Protein AF-A0A1M5SQT3-F1 (afdb_monomer)

Secondary structure (DSSP, 8-state):
-HHHHHHHHHHHTTS---HHHHHHHHHHHHHHHHHHHHHHHTT--HHHHHHHHHHHS--HHHHHHHTT-------------HHHHHHHHHHHHHHHHHHHTS-HHHHHHHHHHHHHHHHHHHHHHHHHHHHHHHHHHHHHHHHTT--HHHHHHHHHHHHHHHHHHHHHHHHHHHHHHHHHHHHHHHTTSS--SSTHHHHHHHHT--HHHHHHHHHHHHHHHHHHHHHHHHHHHHHHHHHHHHHHHHTT--HHHHHHHHHHHHHHHHHHHHHHHHHHHHHHHHHHHHHHHHT-HHHHS-STTTS----THHHHHHHHHHHHHHHHHHHH--GGGHHHHHHHHHHHHHHHHHHHHHHT-

InterPro domains:
  IPR047928 Permease prefix domain 1 [NF038403] (13-67)

Foldseek 3Di:
DVLLLVVLVVLCVQPDPDPVSVVVSVVSSVVLVVQLVVVVVVPDDNVVSVVVSVVVPDHSVVVCVVVVNDDDDDDDDDDDDPVVVVVVVVLVVVLVVLVVVADPVLVVLVVVLVVLVVVLVVLLVQLVVLQVQLQVQLVVCVVVVHANLVSLCSNLVSNLVSVLSCLLSVLVNVVSVLVSVLSCLLSVSDVHPLPPVLVVLVVVADPQLVVLVVVLVVLSNVLSNLLSQLVSLQSQLVSQLSVCVVVCVDPVSSCCSRVVSNVVSVVSNVVSVVVSVVSLVSSLVSCVVSSNVSSPDPDCVPPLVQPPCLVVLVVVLVVVLVVCCVPVVCNVCSVVSVVVSVVVSVVVSVVVVVVVD

pLDDT: mean 82.23, std 15.37, range [29.97, 97.62]

Solvent-accessible surface area (backbone atoms only — not comparable to full-atom values): 18996 Å² total; per-residue (Å²): 113,68,70,58,53,53,50,53,51,60,63,50,67,83,48,75,94,43,76,68,49,54,54,50,50,53,54,49,51,51,58,51,50,53,54,37,54,50,35,43,74,73,70,42,53,75,66,59,30,47,54,52,53,60,69,71,68,65,59,72,65,58,59,28,59,77,70,71,55,78,88,82,83,84,76,95,72,81,91,74,59,83,68,51,60,57,49,52,49,50,53,53,50,52,39,52,53,28,56,70,71,37,56,72,67,53,54,52,49,46,50,52,46,66,62,39,53,64,50,46,56,51,46,47,52,51,19,53,50,28,39,53,49,6,54,52,43,19,53,54,38,51,76,67,72,51,61,68,46,57,22,49,43,41,27,48,53,36,31,40,54,15,50,31,44,44,41,36,50,51,48,49,49,51,55,48,52,54,49,42,50,40,45,30,23,41,50,58,54,38,94,44,91,50,50,81,57,17,37,57,30,58,74,68,47,52,72,67,47,57,50,40,46,51,53,39,63,64,39,55,61,50,46,24,51,45,48,28,49,19,51,40,33,35,54,48,8,57,42,40,20,46,46,35,57,78,65,67,70,48,72,69,52,25,49,49,35,31,50,52,35,33,52,53,16,51,50,42,46,52,56,45,51,52,52,50,51,52,37,52,52,51,36,22,55,44,20,49,77,56,54,22,45,70,48,36,62,69,61,72,82,72,52,71,71,69,52,85,55,48,64,53,44,55,52,50,37,49,52,50,46,51,48,42,26,73,78,64,69,47,62,84,49,49,66,61,47,53,52,51,37,49,53,50,44,54,53,50,50,54,53,58,57,62,75,75,109

Radius of gyration: 30.67 Å; Cα contacts (8 Å, |Δi|>4): 285; chains: 1; bounding box: 88×43×68 Å

Nearest PDB structures (foldseek):
  3hai-assembly1_B  TM=2.870E-01  e=7.533E-01  Homo sapiens
  4bne-assembly1_B  TM=2.792E-01  e=7.208E-01  Gallus gallus
  3q0k-assembly2_D  TM=2.742E-01  e=7.533E-01  Homo sapiens

Structure (mmCIF, N/CA/C/O backbone):
data_AF-A0A1M5SQT3-F1
#
_entry.id   AF-A0A1M5SQT3-F1
#
loop_
_atom_site.group_PDB
_atom_site.id
_atom_site.type_symbol
_atom_site.label_atom_id
_atom_site.label_alt_id
_atom_site.label_comp_id
_atom_site.label_asym_id
_atom_site.label_entity_id
_atom_site.label_seq_id
_atom_site.pdbx_PDB_ins_code
_atom_site.Cartn_x
_atom_site.Cartn_y
_atom_site.Cartn_z
_atom_site.occupancy
_atom_site.B_iso_or_equiv
_atom_site.auth_seq_id
_atom_site.auth_comp_id
_atom_site.auth_asym_id
_atom_site.auth_atom_id
_atom_site.pdbx_PDB_model_num
ATOM 1 N N . MET A 1 1 ? -47.175 -14.463 -22.946 1.00 56.41 1 MET A N 1
ATOM 2 C CA . MET A 1 1 ? -47.918 -14.385 -21.665 1.00 56.41 1 MET A CA 1
ATOM 3 C C . MET A 1 1 ? -46.999 -14.106 -20.481 1.00 56.41 1 MET A C 1
ATOM 5 O O . MET A 1 1 ? -47.176 -13.073 -19.848 1.00 56.41 1 MET A O 1
ATOM 9 N N . ASP A 1 2 ? -45.977 -14.931 -20.228 1.00 69.25 2 ASP A N 1
ATOM 10 C CA . ASP A 1 2 ? -45.117 -14.797 -19.032 1.00 69.25 2 ASP A CA 1
ATOM 11 C C . ASP A 1 2 ? -44.454 -13.420 -18.861 1.00 69.25 2 ASP A C 1
ATOM 13 O O . ASP A 1 2 ? -44.339 -12.924 -17.744 1.00 69.25 2 ASP A O 1
ATOM 17 N N . LYS A 1 3 ? -44.086 -12.745 -19.960 1.00 77.06 3 LYS A N 1
ATOM 18 C CA . LYS A 1 3 ? -43.439 -11.421 -19.919 1.00 77.06 3 LYS A CA 1
ATOM 19 C C . LYS A 1 3 ? -44.296 -10.341 -19.230 1.00 77.06 3 LYS A C 1
ATOM 21 O O . LYS A 1 3 ? -43.748 -9.515 -18.507 1.00 77.06 3 LYS A O 1
ATOM 26 N N . ILE A 1 4 ? -45.621 -10.351 -19.415 1.00 78.81 4 ILE A N 1
ATOM 27 C CA . ILE A 1 4 ? -46.529 -9.346 -18.822 1.00 78.81 4 ILE A CA 1
ATOM 28 C C . ILE A 1 4 ? -46.745 -9.616 -17.342 1.00 78.81 4 ILE A C 1
ATOM 30 O O . ILE A 1 4 ? -46.691 -8.690 -16.536 1.00 78.81 4 ILE A O 1
ATOM 34 N N . ILE A 1 5 ? -46.934 -10.884 -16.981 1.00 78.25 5 ILE A N 1
ATOM 35 C CA . ILE A 1 5 ? -47.100 -11.295 -15.587 1.00 78.25 5 ILE A CA 1
ATOM 36 C C . ILE A 1 5 ? -45.847 -10.919 -14.796 1.00 78.25 5 ILE A C 1
ATOM 38 O O . ILE A 1 5 ? -45.957 -10.244 -13.781 1.00 78.25 5 ILE A O 1
ATOM 42 N N . VAL A 1 6 ? -44.655 -11.236 -15.314 1.00 79.75 6 VAL A N 1
ATOM 43 C CA . VAL A 1 6 ? -43.378 -10.870 -14.680 1.00 79.75 6 VAL A CA 1
ATOM 44 C C . VAL A 1 6 ? -43.209 -9.350 -14.573 1.00 79.75 6 VAL A C 1
ATOM 46 O O . VAL A 1 6 ? -42.759 -8.856 -13.541 1.00 79.75 6 VAL A O 1
ATOM 49 N N . PHE A 1 7 ? -43.587 -8.587 -15.602 1.00 79.81 7 PHE A N 1
ATOM 50 C CA . PHE A 1 7 ? -43.516 -7.124 -15.563 1.00 79.81 7 PHE A CA 1
ATOM 51 C C . PHE A 1 7 ? -44.420 -6.528 -14.474 1.00 79.81 7 PHE A C 1
ATOM 53 O O . PHE A 1 7 ? -43.957 -5.738 -13.650 1.00 79.81 7 PHE A O 1
ATOM 60 N N . ILE A 1 8 ? -45.686 -6.944 -14.420 1.00 79.56 8 ILE A N 1
ATOM 61 C CA . ILE A 1 8 ? -46.639 -6.460 -13.415 1.00 79.56 8 ILE A CA 1
ATOM 62 C C . ILE A 1 8 ? -46.261 -6.945 -12.017 1.00 79.56 8 ILE A C 1
ATOM 64 O O . ILE A 1 8 ? -46.348 -6.180 -11.056 1.00 79.56 8 ILE A O 1
ATOM 68 N N . ASP A 1 9 ? -45.780 -8.179 -11.892 1.00 80.06 9 ASP A N 1
ATOM 69 C CA . ASP A 1 9 ? -45.251 -8.709 -10.641 1.00 80.06 9 ASP A CA 1
ATOM 70 C C . ASP A 1 9 ? -44.127 -7.828 -10.106 1.00 80.06 9 ASP A C 1
ATOM 72 O O . ASP A 1 9 ? -44.196 -7.429 -8.943 1.00 80.06 9 ASP A O 1
ATOM 76 N N . ASN A 1 10 ? -43.163 -7.467 -10.960 1.00 77.56 10 ASN A N 1
ATOM 77 C CA . ASN A 1 10 ? -42.032 -6.613 -10.607 1.00 77.56 10 ASN A CA 1
ATOM 78 C C . ASN A 1 10 ? -42.462 -5.204 -10.183 1.00 77.56 10 ASN A C 1
ATOM 80 O O . ASN A 1 10 ? -41.939 -4.680 -9.203 1.00 77.56 10 ASN A O 1
ATOM 84 N N . MET A 1 11 ? -43.445 -4.603 -10.858 1.00 74.31 11 MET A N 1
ATOM 85 C CA . MET A 1 11 ? -43.963 -3.277 -10.490 1.00 74.31 11 MET A CA 1
ATOM 86 C C . MET A 1 11 ? -44.658 -3.298 -9.119 1.00 74.31 11 MET A C 1
ATOM 88 O O . MET A 1 11 ? -44.439 -2.422 -8.277 1.00 74.31 11 MET A O 1
ATOM 92 N N . PHE A 1 12 ? -45.442 -4.346 -8.853 1.00 78.12 12 PHE A N 1
ATOM 93 C CA . PHE A 1 12 ? -46.150 -4.533 -7.585 1.00 78.12 12 PHE A CA 1
ATOM 94 C C . PHE A 1 12 ? -45.246 -5.008 -6.434 1.00 78.12 12 PHE A C 1
ATOM 96 O O . PHE A 1 12 ? -45.713 -5.045 -5.296 1.00 78.12 12 PHE A O 1
ATOM 103 N N . LEU A 1 13 ? -43.963 -5.327 -6.673 1.00 74.12 13 LEU A N 1
ATOM 104 C CA . LEU A 1 13 ? -43.008 -5.645 -5.596 1.00 74.12 13 LEU A CA 1
ATOM 105 C C . LEU A 1 13 ? -42.843 -4.485 -4.610 1.00 74.12 13 LEU A C 1
ATOM 107 O O . LEU A 1 13 ? -42.623 -4.721 -3.424 1.00 74.12 13 LEU A O 1
ATOM 111 N N . SER A 1 14 ? -42.960 -3.251 -5.106 1.00 65.69 14 SER A N 1
ATOM 112 C CA . SER 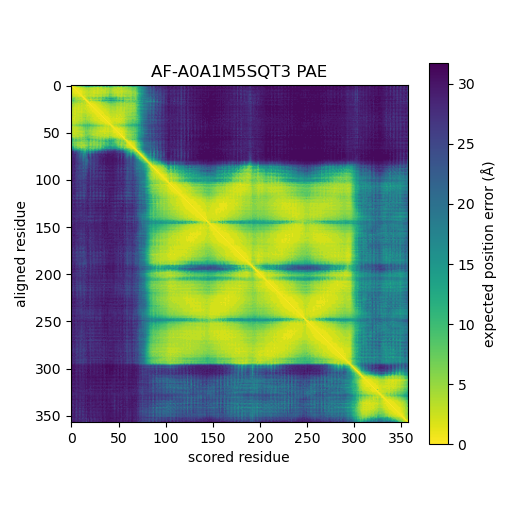A 1 14 ? -42.804 -2.025 -4.318 1.00 65.69 14 SER A CA 1
ATOM 113 C C . SER A 1 14 ? -44.086 -1.574 -3.603 1.00 65.69 14 SER A C 1
ATOM 115 O O . SER A 1 14 ? -44.056 -0.602 -2.849 1.00 65.69 14 SER A O 1
ATOM 117 N N . LEU A 1 15 ? -45.213 -2.265 -3.825 1.00 68.69 15 LEU A N 1
ATOM 118 C CA . LEU A 1 15 ? -46.520 -1.910 -3.273 1.00 68.69 15 LEU A CA 1
ATOM 119 C C . LEU A 1 15 ? -46.884 -2.775 -2.050 1.00 68.69 15 LEU A C 1
ATOM 121 O O . LEU A 1 15 ? -46.506 -3.949 -1.973 1.00 68.69 15 LEU A O 1
ATOM 125 N N . PRO A 1 16 ? -47.644 -2.230 -1.080 1.00 67.12 16 PRO A N 1
ATOM 126 C CA . PRO A 1 16 ? -48.077 -2.979 0.092 1.00 67.12 16 PRO A CA 1
ATOM 127 C C . PRO A 1 16 ? -48.978 -4.153 -0.313 1.00 67.12 16 PRO A C 1
ATOM 129 O O . PRO A 1 16 ? -49.904 -4.013 -1.112 1.00 67.12 16 PRO A O 1
ATOM 132 N N . LYS A 1 17 ? -48.730 -5.329 0.269 1.00 68.94 17 LYS A N 1
ATOM 133 C CA . LYS A 1 17 ? -49.463 -6.569 -0.033 1.00 68.94 17 LYS A CA 1
ATOM 134 C C . LYS A 1 17 ? -50.790 -6.628 0.725 1.00 68.94 17 LYS A C 1
ATOM 136 O O . LYS A 1 17 ? -50.953 -7.419 1.649 1.00 68.94 17 LYS A O 1
ATOM 141 N N . THR A 1 18 ? -51.728 -5.765 0.347 1.00 74.94 18 THR A N 1
ATOM 142 C CA . THR A 1 18 ? -53.107 -5.782 0.853 1.00 74.94 18 THR A CA 1
ATOM 143 C C . THR A 1 18 ? -54.019 -6.590 -0.072 1.00 74.94 18 THR A C 1
ATOM 145 O O . THR A 1 18 ? -53.716 -6.802 -1.249 1.00 74.94 18 THR A O 1
ATOM 148 N N . GLU A 1 19 ? -55.168 -7.035 0.443 1.00 68.44 19 GLU A N 1
ATOM 149 C CA . GLU A 1 19 ? -56.174 -7.750 -0.356 1.00 68.44 19 GLU A CA 1
ATOM 150 C C . GLU A 1 19 ? -56.689 -6.894 -1.532 1.00 68.44 19 GLU A C 1
ATOM 152 O O . GLU A 1 19 ? -56.971 -7.408 -2.615 1.00 68.44 19 GLU A O 1
ATOM 157 N N . GLU A 1 20 ? -56.751 -5.573 -1.353 1.00 68.00 20 GLU A N 1
ATOM 158 C CA . GLU A 1 20 ? -57.128 -4.625 -2.404 1.00 68.00 20 GLU A CA 1
ATOM 159 C C . GLU A 1 20 ? -56.073 -4.537 -3.515 1.00 68.00 20 GLU A C 1
ATOM 161 O O . GLU A 1 20 ? -56.427 -4.581 -4.695 1.00 68.00 20 GLU A O 1
ATOM 166 N N . MET A 1 21 ? -54.781 -4.512 -3.165 1.00 74.81 21 MET A N 1
ATOM 167 C CA . MET A 1 21 ? -53.684 -4.485 -4.142 1.00 74.81 21 MET A CA 1
ATOM 168 C C . MET A 1 21 ? -53.569 -5.796 -4.919 1.00 74.81 21 MET A C 1
ATOM 170 O O . MET A 1 21 ? -53.288 -5.781 -6.116 1.00 74.81 21 MET A O 1
ATOM 174 N N . ALA A 1 22 ? -53.860 -6.932 -4.280 1.00 75.38 22 ALA A N 1
ATOM 175 C CA . ALA A 1 22 ? -53.931 -8.221 -4.963 1.00 75.38 22 ALA A CA 1
ATOM 176 C C . ALA A 1 22 ? -55.078 -8.265 -5.991 1.00 75.38 22 ALA A C 1
ATOM 178 O O . ALA A 1 22 ? -54.888 -8.736 -7.115 1.00 75.38 22 ALA A O 1
ATOM 179 N N . LYS A 1 23 ? -56.253 -7.721 -5.640 1.00 77.56 23 LYS A N 1
ATOM 180 C CA . LYS A 1 23 ? -57.396 -7.604 -6.564 1.00 77.56 23 LYS A CA 1
ATOM 181 C C . LYS A 1 23 ? -57.092 -6.659 -7.728 1.00 77.56 23 LYS A C 1
ATOM 183 O O . LYS A 1 23 ? -57.428 -6.982 -8.866 1.00 77.56 23 LYS A O 1
ATOM 188 N N . LEU A 1 24 ? -56.436 -5.527 -7.466 1.00 79.44 24 LEU A N 1
ATOM 189 C CA . LEU A 1 24 ? -56.009 -4.583 -8.502 1.00 79.44 24 LEU A CA 1
ATOM 190 C C . LEU A 1 24 ? -55.001 -5.225 -9.463 1.00 79.44 24 LEU A C 1
ATOM 192 O O . LEU A 1 24 ? -55.187 -5.176 -10.677 1.00 79.44 24 LEU A O 1
ATOM 196 N N . LYS A 1 25 ? -53.985 -5.900 -8.918 1.00 82.25 25 LYS A N 1
ATOM 197 C CA . LYS A 1 25 ? -52.969 -6.624 -9.687 1.00 82.25 25 LYS A CA 1
ATOM 198 C C . LYS A 1 25 ? -53.588 -7.661 -10.623 1.00 82.25 25 LYS A C 1
ATOM 200 O O . LYS A 1 25 ? -53.256 -7.688 -11.803 1.00 82.25 25 LYS A O 1
ATOM 205 N N . SER A 1 26 ? -54.520 -8.473 -10.120 1.00 80.38 26 SER A N 1
ATOM 206 C CA . SER A 1 26 ? -55.200 -9.493 -10.928 1.00 80.38 26 SER A CA 1
ATOM 207 C C . SER A 1 26 ? -55.968 -8.878 -12.101 1.00 80.38 26 SER A C 1
ATOM 209 O O . SER A 1 26 ? -55.865 -9.374 -13.218 1.00 80.38 26 SER A O 1
ATOM 211 N N . ARG A 1 27 ? -56.687 -7.771 -11.868 1.00 79.56 27 ARG A N 1
ATOM 212 C CA . ARG A 1 27 ? -57.422 -7.059 -12.927 1.00 79.56 27 ARG A CA 1
ATOM 213 C C . ARG A 1 27 ? -56.493 -6.444 -13.971 1.00 79.56 27 ARG A C 1
ATOM 215 O O . ARG A 1 27 ? -56.848 -6.387 -15.143 1.00 79.56 27 ARG A O 1
ATOM 222 N N . LEU A 1 28 ? -55.326 -5.949 -13.562 1.00 80.81 28 LEU A N 1
ATOM 223 C CA . LEU A 1 28 ? -54.354 -5.371 -14.492 1.00 80.81 28 LEU A CA 1
ATOM 224 C C . LEU A 1 28 ? -53.700 -6.443 -15.361 1.00 80.81 28 LEU A C 1
ATOM 226 O O . LEU A 1 28 ? -53.561 -6.237 -16.561 1.00 80.81 28 LEU A O 1
ATOM 230 N N . ILE A 1 29 ? -53.353 -7.593 -14.780 1.00 82.69 29 ILE A N 1
ATOM 231 C CA . ILE A 1 29 ? -52.802 -8.721 -15.538 1.00 82.69 29 ILE A CA 1
ATOM 232 C C . ILE A 1 29 ? -53.796 -9.182 -16.605 1.00 82.69 29 ILE A C 1
ATOM 234 O O . ILE A 1 29 ? -53.396 -9.349 -17.753 1.00 82.69 29 ILE A O 1
ATOM 238 N N . GLU A 1 30 ? -55.073 -9.335 -16.251 1.00 83.56 30 GLU A N 1
ATOM 239 C CA . GLU A 1 30 ? -56.130 -9.742 -17.185 1.00 83.56 30 GLU A CA 1
ATOM 240 C C . GLU A 1 30 ? -56.255 -8.745 -18.351 1.00 83.56 30 GLU A C 1
ATOM 242 O O . GLU A 1 30 ? -56.008 -9.100 -19.501 1.00 83.56 30 GLU A O 1
ATOM 247 N N . ASN A 1 31 ? -56.468 -7.458 -18.053 1.00 79.94 31 ASN A N 1
ATOM 248 C CA . ASN A 1 31 ? -56.642 -6.426 -19.084 1.00 79.94 31 ASN A CA 1
ATOM 249 C C . ASN A 1 31 ? -55.428 -6.261 -20.017 1.00 79.94 31 ASN A C 1
ATOM 251 O O . ASN A 1 31 ? -55.586 -5.997 -21.210 1.00 79.94 31 ASN A O 1
ATOM 255 N N . LEU A 1 32 ? -54.206 -6.349 -19.484 1.00 81.75 32 LEU A N 1
ATOM 256 C CA . LEU A 1 32 ? -52.991 -6.171 -20.285 1.00 81.75 32 LEU A CA 1
ATOM 257 C C . LEU A 1 32 ? -52.647 -7.421 -21.091 1.00 81.75 32 LEU A C 1
ATOM 259 O O . LEU A 1 32 ? -52.095 -7.294 -22.183 1.00 81.75 32 LEU A O 1
ATOM 263 N N . THR A 1 33 ? -52.990 -8.607 -20.583 1.00 81.88 33 THR A N 1
ATOM 264 C CA . THR A 1 33 ? -52.829 -9.861 -21.327 1.00 81.88 33 THR A CA 1
ATOM 265 C C . THR A 1 33 ? -53.783 -9.898 -22.514 1.00 81.88 33 THR A C 1
ATOM 267 O O . THR A 1 33 ? -53.334 -10.175 -23.623 1.00 81.88 33 THR A O 1
ATOM 270 N N . ASP A 1 34 ? -55.042 -9.498 -22.323 1.00 83.12 34 ASP A N 1
ATOM 271 C CA . ASP A 1 34 ? -56.031 -9.432 -23.405 1.00 83.12 34 ASP A CA 1
ATOM 272 C C . ASP A 1 34 ? -55.593 -8.461 -24.513 1.00 83.12 34 ASP A C 1
ATOM 274 O O . ASP A 1 34 ? -55.528 -8.823 -25.689 1.00 83.12 34 ASP A O 1
ATOM 278 N N . LYS A 1 35 ? -55.174 -7.241 -24.141 1.00 81.38 35 LYS A N 1
ATOM 279 C CA . LYS A 1 35 ? -54.643 -6.260 -25.105 1.00 81.38 35 LYS A CA 1
ATOM 280 C C . LYS A 1 35 ? -53.394 -6.755 -25.830 1.00 81.38 35 LYS A C 1
ATOM 282 O O . LYS A 1 35 ? -53.208 -6.468 -27.011 1.00 81.38 35 LYS A O 1
ATOM 287 N N . TYR A 1 36 ? -52.512 -7.454 -25.125 1.00 83.81 36 TYR A N 1
ATOM 288 C CA . TYR A 1 36 ? -51.313 -8.017 -25.726 1.00 83.81 36 TYR A CA 1
ATOM 289 C C . TYR A 1 36 ? -51.660 -9.074 -26.766 1.00 83.81 36 TYR A C 1
ATOM 291 O O . TYR A 1 36 ? -51.145 -9.011 -27.878 1.00 83.81 36 TYR A O 1
ATOM 299 N N . GLU A 1 37 ? -52.568 -9.997 -26.451 1.00 84.44 37 GLU A N 1
ATOM 300 C CA . GLU A 1 37 ? -53.022 -11.001 -27.412 1.00 84.44 37 GLU A CA 1
ATOM 301 C C . GLU A 1 37 ? -53.659 -10.373 -28.654 1.00 84.44 37 GLU A C 1
ATOM 303 O O . GLU A 1 37 ? -53.421 -10.844 -29.768 1.00 84.44 37 GLU A O 1
ATOM 308 N N . ASP A 1 38 ? -54.412 -9.288 -28.489 1.00 85.44 38 ASP A N 1
ATOM 309 C CA . ASP A 1 38 ? -54.992 -8.547 -29.608 1.00 85.44 38 ASP A CA 1
ATOM 310 C C . ASP A 1 38 ? -53.920 -7.882 -30.486 1.00 85.44 38 ASP A C 1
ATOM 312 O O . ASP A 1 38 ? -54.013 -7.921 -31.717 1.00 85.44 38 ASP A O 1
ATOM 316 N N . LEU A 1 39 ? -52.851 -7.347 -29.885 1.00 83.75 39 LEU A N 1
ATOM 317 C CA . LEU A 1 39 ? -51.711 -6.796 -30.625 1.00 83.75 39 LEU A CA 1
ATOM 318 C C . LEU A 1 39 ? -50.954 -7.880 -31.406 1.00 83.75 39 LEU A C 1
ATOM 320 O O . LEU A 1 39 ? -50.612 -7.656 -32.570 1.00 83.75 39 LEU A O 1
ATOM 324 N N . ILE A 1 40 ? -50.768 -9.071 -30.830 1.00 84.75 40 ILE A N 1
ATOM 325 C CA . ILE A 1 40 ? -50.176 -10.215 -31.543 1.00 84.75 40 ILE A CA 1
ATOM 326 C C . ILE A 1 40 ? -51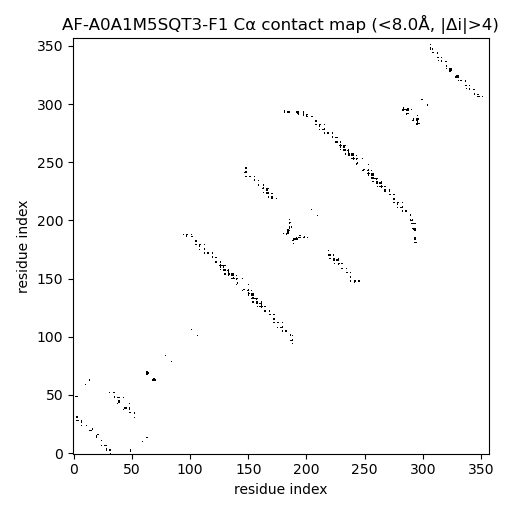.067 -10.649 -32.710 1.00 84.75 40 ILE A C 1
ATOM 328 O O . ILE A 1 40 ? -50.582 -10.847 -33.824 1.00 84.75 40 ILE A O 1
ATOM 332 N N . LYS A 1 41 ? -52.387 -10.737 -32.496 1.00 86.38 41 LYS A N 1
ATOM 333 C CA . LYS A 1 41 ? -53.358 -11.074 -33.555 1.00 86.38 41 LYS A CA 1
ATOM 334 C C . LYS A 1 41 ? -53.373 -10.040 -34.682 1.00 86.38 41 LYS A C 1
ATOM 336 O O . LYS A 1 41 ? -53.617 -10.402 -35.830 1.00 86.38 41 LYS A O 1
ATOM 341 N N . SER A 1 42 ? -53.085 -8.776 -34.375 1.00 80.12 42 SER A N 1
ATOM 342 C CA . SER A 1 42 ? -52.951 -7.705 -35.371 1.00 80.12 42 SER A CA 1
ATOM 343 C C . SER A 1 42 ? -51.640 -7.741 -36.176 1.00 80.12 42 SER A C 1
ATOM 345 O O . SER A 1 42 ? -51.461 -6.928 -37.082 1.00 80.12 42 SER A O 1
ATOM 347 N N . GLY A 1 43 ? -50.754 -8.707 -35.901 1.00 80.94 43 GLY A N 1
ATOM 348 C CA . GLY A 1 43 ? -49.537 -8.970 -36.671 1.00 80.94 43 GLY A CA 1
ATOM 349 C C . GLY A 1 43 ? -48.259 -8.346 -36.107 1.00 80.94 43 GLY A C 1
ATOM 350 O O . GLY A 1 43 ? -47.241 -8.367 -36.797 1.00 80.94 43 GLY A O 1
ATOM 351 N N . LEU A 1 44 ? -48.285 -7.793 -34.887 1.00 81.31 44 LEU A N 1
ATOM 352 C CA . LEU A 1 44 ? -47.077 -7.287 -34.228 1.00 81.31 44 LEU A CA 1
ATOM 353 C C . LEU A 1 44 ? -46.249 -8.437 -33.650 1.00 81.31 44 LEU A C 1
ATOM 355 O O . LEU A 1 44 ? -46.785 -9.452 -33.200 1.00 81.31 44 LEU A O 1
ATOM 359 N N . SER A 1 45 ? -44.929 -8.248 -33.624 1.00 85.00 45 SER A N 1
ATOM 360 C CA . SER A 1 45 ? -44.035 -9.183 -32.945 1.00 85.00 45 SER A CA 1
ATOM 361 C C . SER A 1 45 ? -44.237 -9.148 -31.426 1.00 85.00 45 SER A C 1
ATOM 363 O O . SER A 1 45 ? -44.672 -8.143 -30.858 1.00 85.00 45 SER A O 1
ATOM 365 N N . GLU A 1 46 ? -43.888 -10.246 -30.750 1.00 79.62 46 GLU A N 1
ATOM 366 C CA . GLU A 1 46 ? -44.033 -10.366 -29.294 1.00 79.62 46 GLU A CA 1
ATOM 367 C C . GLU A 1 46 ? -43.338 -9.251 -28.510 1.00 79.62 46 GLU A C 1
ATOM 369 O O . GLU A 1 46 ? -43.857 -8.820 -27.477 1.00 79.62 46 GLU A O 1
ATOM 374 N N . ASP A 1 47 ? -42.189 -8.784 -28.996 1.00 82.31 47 ASP A N 1
ATOM 375 C CA . ASP A 1 47 ? -41.389 -7.757 -28.334 1.00 82.31 47 ASP A CA 1
ATOM 376 C C . ASP A 1 47 ? -41.907 -6.340 -28.629 1.00 82.31 47 ASP A C 1
ATOM 378 O O . ASP A 1 47 ? -41.894 -5.488 -27.741 1.00 82.31 47 ASP A O 1
ATOM 382 N N . GLU A 1 48 ? -42.454 -6.087 -29.823 1.00 80.94 48 GLU A N 1
ATOM 383 C CA . GLU A 1 48 ? -43.104 -4.807 -30.146 1.00 80.94 48 GLU A CA 1
ATOM 384 C C . GLU A 1 48 ? -44.438 -4.644 -29.418 1.00 80.94 48 GLU A C 1
ATOM 386 O O . GLU A 1 48 ? -44.726 -3.573 -28.875 1.00 80.94 48 GLU A O 1
ATOM 391 N N . ALA A 1 49 ? -45.241 -5.710 -29.359 1.00 82.12 49 ALA A N 1
ATOM 392 C CA . ALA A 1 49 ? -46.477 -5.724 -28.587 1.00 82.12 49 ALA A CA 1
ATOM 393 C C . ALA A 1 49 ? -46.190 -5.484 -27.096 1.00 82.12 49 ALA A C 1
ATOM 395 O O . ALA A 1 49 ? -46.881 -4.695 -26.453 1.00 82.12 49 ALA A O 1
ATOM 396 N N . PHE A 1 50 ? -45.127 -6.093 -26.559 1.00 81.44 50 PHE A N 1
ATOM 397 C CA . PHE A 1 50 ? -44.702 -5.874 -25.177 1.00 81.44 50 PHE A CA 1
ATOM 398 C C . PHE A 1 50 ? -44.226 -4.434 -24.943 1.00 81.44 50 PHE A C 1
ATOM 400 O O . PHE A 1 50 ? -44.687 -3.784 -24.007 1.00 81.44 50 PHE A O 1
ATOM 407 N N . GLY A 1 51 ? -43.365 -3.899 -25.815 1.00 79.38 51 GLY A N 1
ATOM 408 C CA . GLY A 1 51 ? -42.871 -2.523 -25.707 1.00 79.38 51 GLY A CA 1
ATOM 409 C C . GLY A 1 51 ? -43.992 -1.481 -25.729 1.00 79.38 51 GLY A C 1
ATOM 410 O O . GLY A 1 51 ? -43.965 -0.519 -24.960 1.00 79.38 51 GLY A O 1
ATOM 411 N N . ARG A 1 52 ? -45.029 -1.707 -26.545 1.00 79.81 52 ARG A N 1
ATOM 412 C CA . ARG A 1 52 ? -46.208 -0.834 -26.605 1.00 79.81 52 ARG A CA 1
ATOM 413 C C . ARG A 1 52 ? -47.036 -0.887 -25.320 1.00 79.81 52 ARG A C 1
ATOM 415 O O . ARG A 1 52 ? -47.393 0.164 -24.792 1.00 79.81 52 ARG A O 1
ATOM 422 N N . ILE A 1 53 ? -47.267 -2.082 -24.777 1.00 78.44 53 ILE A N 1
ATOM 423 C CA . ILE A 1 53 ? -47.973 -2.273 -23.500 1.00 78.44 53 ILE A CA 1
ATOM 424 C C . ILE A 1 53 ? -47.233 -1.587 -22.342 1.00 78.44 53 ILE A C 1
ATOM 426 O O . ILE A 1 53 ? -47.861 -0.894 -21.544 1.00 78.44 53 ILE A O 1
ATOM 430 N N . VAL A 1 54 ? -45.904 -1.713 -22.279 1.00 75.69 54 VAL A N 1
ATOM 431 C CA . VAL A 1 54 ? -45.080 -1.055 -21.248 1.00 75.69 54 VAL A CA 1
ATOM 432 C C . VAL A 1 54 ? -45.182 0.470 -21.339 1.00 75.69 54 VAL A C 1
ATOM 434 O O . VAL A 1 54 ? -45.255 1.137 -20.311 1.00 75.69 54 VAL A O 1
ATOM 437 N N . SER A 1 55 ? -45.243 1.031 -22.552 1.00 75.94 55 SER A N 1
ATOM 438 C CA . SER A 1 55 ? -45.374 2.482 -22.741 1.00 75.94 55 SER A CA 1
ATOM 439 C C . SER A 1 55 ? -46.749 3.045 -22.355 1.00 75.94 55 SER A C 1
ATOM 441 O O . SER A 1 55 ? -46.834 4.194 -21.929 1.00 75.94 55 SER A O 1
ATOM 443 N N . GLU A 1 56 ? -47.817 2.248 -22.471 1.00 70.75 56 GLU A N 1
ATOM 444 C CA . GLU A 1 56 ? -49.185 2.661 -22.117 1.00 70.75 56 GLU A CA 1
ATOM 445 C C . GLU A 1 56 ? -49.492 2.521 -20.618 1.00 70.75 56 GLU A C 1
ATOM 447 O O . GLU A 1 56 ? -50.406 3.176 -20.124 1.00 70.75 56 GLU A O 1
ATOM 452 N N . PHE A 1 57 ? -48.753 1.674 -19.892 1.00 68.31 57 PHE A N 1
ATOM 453 C CA . PHE A 1 57 ? -49.036 1.343 -18.490 1.00 68.31 57 PHE A CA 1
ATOM 454 C C . PHE A 1 57 ? -48.715 2.475 -17.493 1.00 68.31 57 PHE A C 1
ATOM 456 O O . PHE A 1 57 ? -49.209 2.452 -16.368 1.00 68.31 57 PHE A O 1
ATOM 463 N N . GLY A 1 58 ? -47.947 3.490 -17.897 1.00 65.50 58 GLY A N 1
ATOM 464 C CA . GLY A 1 58 ? -47.591 4.615 -17.025 1.00 65.50 58 GLY A CA 1
ATOM 465 C C . GLY A 1 58 ? -46.648 4.228 -15.875 1.00 65.50 58 GLY A C 1
ATOM 466 O O . GLY A 1 58 ? -46.056 3.146 -15.864 1.00 65.50 58 GLY A O 1
ATOM 467 N N . SER A 1 59 ? -46.462 5.142 -14.915 1.00 66.88 59 SER A N 1
ATOM 468 C CA . SER A 1 59 ? -45.570 4.938 -13.764 1.00 66.88 59 SER A CA 1
ATOM 469 C C . SER A 1 59 ? -46.325 4.413 -12.541 1.00 66.88 59 SER A C 1
ATOM 471 O O . SER A 1 59 ? -47.418 4.874 -12.216 1.00 66.88 59 SER A O 1
ATOM 473 N N . ILE A 1 60 ? -45.695 3.502 -11.792 1.00 68.00 60 ILE A N 1
ATOM 474 C CA . ILE A 1 60 ? -46.205 2.953 -10.522 1.00 68.00 60 ILE A CA 1
ATOM 475 C C . ILE A 1 60 ? -46.476 4.045 -9.469 1.00 68.00 60 ILE A C 1
ATOM 477 O O . ILE A 1 60 ? -47.279 3.855 -8.556 1.00 68.00 60 ILE A O 1
ATOM 481 N N . GLU A 1 61 ? -45.837 5.206 -9.617 1.00 62.62 61 GLU A N 1
ATOM 482 C CA . GLU A 1 61 ? -46.016 6.403 -8.787 1.00 62.62 61 GLU A CA 1
ATOM 483 C C . GLU A 1 61 ? -47.443 6.969 -8.876 1.00 62.62 61 GLU A C 1
ATOM 485 O O . GLU A 1 61 ? -47.958 7.526 -7.905 1.00 62.62 61 GLU A O 1
ATOM 490 N N . GLU A 1 62 ? -48.113 6.789 -10.017 1.00 64.56 62 GLU A N 1
ATOM 491 C CA . GLU A 1 62 ? -49.487 7.247 -10.239 1.00 64.56 62 GLU A CA 1
ATOM 492 C C . GLU A 1 62 ? -50.478 6.398 -9.425 1.00 64.56 62 GLU A C 1
ATOM 494 O O . GLU A 1 62 ? -51.338 6.938 -8.727 1.00 64.56 62 GLU A O 1
ATOM 499 N N . ILE A 1 63 ? -50.241 5.079 -9.377 1.00 66.88 63 ILE A N 1
ATOM 500 C CA . ILE A 1 63 ? -50.975 4.132 -8.523 1.00 66.88 63 ILE A CA 1
ATOM 501 C C . ILE A 1 63 ? -50.705 4.426 -7.039 1.00 66.88 63 ILE A C 1
ATOM 503 O O . ILE A 1 63 ? -51.633 4.468 -6.233 1.00 66.88 63 ILE A O 1
ATOM 507 N N . LYS A 1 64 ? -49.451 4.690 -6.647 1.00 66.38 64 LYS A N 1
ATOM 508 C CA . LYS A 1 64 ? -49.114 5.050 -5.256 1.00 66.38 64 LYS A CA 1
ATOM 509 C C . LYS A 1 64 ? -49.841 6.314 -4.798 1.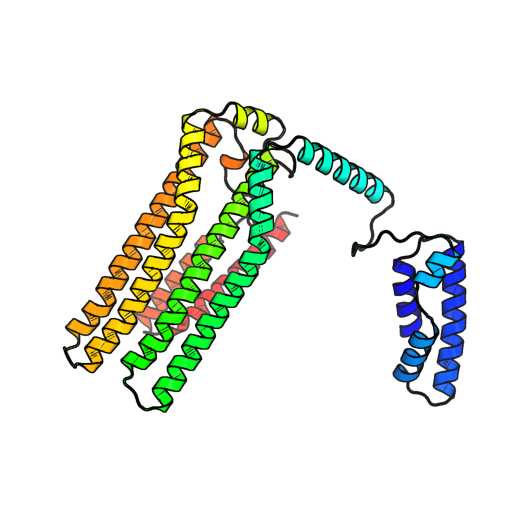00 66.38 64 LYS A C 1
ATOM 511 O O . LYS A 1 64 ? -50.370 6.349 -3.688 1.00 66.38 64 LYS A O 1
ATOM 516 N N . LYS A 1 65 ? -49.919 7.330 -5.658 1.00 67.06 65 LYS A N 1
ATOM 517 C CA . LYS A 1 65 ? -50.583 8.606 -5.369 1.00 67.06 65 LYS A CA 1
ATOM 518 C C . LYS A 1 65 ? -52.099 8.467 -5.224 1.00 67.06 65 LYS A C 1
ATOM 520 O O . LYS A 1 65 ? -52.666 9.071 -4.316 1.00 67.06 65 LYS A O 1
ATOM 525 N N . GLU A 1 66 ? -52.743 7.675 -6.078 1.00 60.53 66 GLU A N 1
ATOM 526 C CA . GLU A 1 66 ? -54.194 7.444 -6.030 1.00 60.53 66 GLU A CA 1
ATOM 527 C C . GLU A 1 66 ? -54.623 6.656 -4.780 1.00 60.53 66 GLU A C 1
ATOM 529 O O . GLU A 1 66 ? -55.684 6.915 -4.215 1.00 60.53 66 GLU A O 1
ATOM 534 N N . TYR A 1 67 ? -53.750 5.775 -4.279 1.00 65.44 67 TYR A N 1
ATOM 535 C CA . TYR A 1 67 ? -53.980 4.977 -3.069 1.00 65.44 67 TYR A CA 1
ATOM 536 C C . TYR A 1 67 ? -53.297 5.529 -1.800 1.00 65.44 67 TYR A C 1
ATOM 538 O O . TYR A 1 67 ? -53.324 4.880 -0.753 1.00 65.44 67 TYR A O 1
ATOM 546 N N . GLY A 1 68 ? -52.704 6.729 -1.856 1.00 55.53 68 GLY A N 1
ATOM 547 C CA . GLY A 1 68 ? -52.125 7.415 -0.691 1.00 55.53 68 GLY A CA 1
ATOM 548 C C . GLY A 1 68 ? -50.858 6.772 -0.104 1.00 55.53 68 GLY A C 1
ATOM 549 O O . GLY A 1 68 ? -50.586 6.924 1.087 1.00 55.53 68 GLY A O 1
ATOM 550 N N . ILE A 1 69 ? -50.082 6.050 -0.914 1.00 58.62 69 ILE A N 1
ATOM 551 C CA . ILE A 1 69 ? -48.828 5.393 -0.524 1.00 58.62 69 ILE A CA 1
ATOM 552 C C . ILE A 1 69 ? -47.682 6.405 -0.682 1.00 58.62 69 ILE A C 1
ATOM 554 O O . ILE A 1 69 ? -47.354 6.813 -1.792 1.00 58.62 69 ILE A O 1
ATOM 558 N N . VAL A 1 70 ? -47.084 6.843 0.432 1.00 45.34 70 VAL A N 1
ATOM 559 C CA . VAL A 1 70 ? -45.952 7.788 0.432 1.00 45.34 70 VAL A CA 1
ATOM 560 C C . VAL A 1 70 ? -44.642 7.026 0.251 1.00 45.34 70 VAL A C 1
ATOM 562 O O . VAL A 1 70 ? -44.298 6.174 1.073 1.00 45.34 70 VAL A O 1
ATOM 565 N N . ASP A 1 71 ? -43.900 7.363 -0.801 1.00 42.69 71 ASP A N 1
ATOM 566 C CA . ASP A 1 71 ? -42.605 6.763 -1.094 1.00 42.69 71 ASP A CA 1
ATOM 567 C C . ASP A 1 71 ? -41.549 7.095 -0.039 1.00 42.69 71 ASP A C 1
ATOM 569 O O . ASP A 1 71 ? -41.285 8.248 0.297 1.00 42.69 71 ASP A O 1
ATOM 573 N N . SER A 1 72 ? -40.924 6.040 0.474 1.00 36.91 72 SER A N 1
ATOM 574 C CA . SER A 1 72 ? -39.676 6.089 1.232 1.00 36.91 72 SER A CA 1
ATOM 575 C C . SER A 1 72 ? -38.661 5.201 0.514 1.00 36.91 72 SER A C 1
ATOM 577 O O . SER A 1 72 ? -38.270 4.150 1.017 1.00 36.91 72 SER A O 1
ATOM 579 N N . GLU A 1 73 ? -38.286 5.582 -0.704 1.00 38.66 73 GLU A N 1
ATOM 580 C CA . GLU A 1 73 ? -37.153 4.981 -1.412 1.00 38.66 73 GLU A CA 1
ATOM 581 C C . GLU A 1 73 ? -35.846 5.510 -0.788 1.00 38.66 73 GLU A C 1
ATOM 583 O O . GLU A 1 73 ? -35.761 6.665 -0.385 1.00 38.66 73 GLU A O 1
ATOM 588 N N . SER A 1 74 ? -34.788 4.727 -0.598 1.00 32.09 74 SER A N 1
ATOM 589 C CA . SER A 1 74 ? -34.335 3.594 -1.398 1.00 32.09 74 SER A CA 1
ATOM 590 C C . SER A 1 74 ? -33.755 2.470 -0.531 1.00 32.09 74 SER A C 1
ATOM 592 O O . SER A 1 74 ? -32.871 2.717 0.289 1.00 32.09 74 SER A O 1
ATOM 594 N N . ASN A 1 75 ? -34.175 1.228 -0.774 1.00 29.97 75 ASN A N 1
ATOM 595 C CA . ASN A 1 75 ? -33.348 0.041 -0.562 1.00 29.97 75 ASN A CA 1
ATOM 596 C C . ASN A 1 75 ? -33.820 -1.080 -1.494 1.00 29.97 75 ASN A C 1
ATOM 598 O O . ASN A 1 75 ? -34.993 -1.440 -1.509 1.00 29.97 75 ASN A O 1
ATOM 602 N N . TYR A 1 76 ? -32.874 -1.646 -2.236 1.00 31.42 76 TYR A N 1
ATOM 603 C CA . TYR A 1 76 ? -32.981 -2.963 -2.848 1.00 31.42 76 TYR A CA 1
ATOM 604 C C . TYR A 1 76 ? -33.081 -3.987 -1.700 1.00 31.42 76 TYR A C 1
ATOM 606 O O . TYR A 1 76 ? -32.130 -4.127 -0.931 1.00 31.42 76 TYR A O 1
ATOM 614 N N . SER A 1 77 ? -34.216 -4.669 -1.532 1.00 35.38 77 SER A N 1
ATOM 615 C CA . SER A 1 77 ? -34.340 -5.793 -0.597 1.00 35.38 77 SER A CA 1
ATOM 616 C C . SER A 1 77 ? -35.237 -6.894 -1.157 1.00 35.38 77 SER A C 1
ATOM 618 O O . SER A 1 77 ? -36.411 -6.702 -1.468 1.00 35.38 77 SER A O 1
ATOM 620 N N . GLY A 1 78 ? -34.656 -8.090 -1.255 1.00 30.95 78 GLY A N 1
ATOM 621 C CA . GLY A 1 78 ? -35.418 -9.326 -1.183 1.00 30.95 78 GLY A CA 1
ATOM 622 C C . GLY A 1 78 ? -36.003 -9.496 0.223 1.00 30.95 78 GLY A C 1
ATOM 623 O O . GLY A 1 78 ? -35.397 -9.087 1.206 1.00 30.95 78 GLY A O 1
ATOM 624 N N . SER A 1 79 ? -37.205 -10.074 0.264 1.00 43.31 79 SER A N 1
ATOM 625 C CA . SER A 1 79 ? -37.889 -10.722 1.395 1.00 43.31 79 SER A CA 1
ATOM 626 C C . SER A 1 79 ? -37.396 -10.403 2.815 1.00 43.31 79 SER A C 1
ATOM 628 O O . SER A 1 79 ? -36.494 -11.066 3.319 1.00 43.31 79 SER A O 1
ATOM 630 N N . GLU A 1 80 ? -38.095 -9.516 3.524 1.00 33.22 80 GLU A N 1
ATOM 631 C CA . GLU A 1 80 ? -37.994 -9.427 4.983 1.00 33.22 80 GLU A CA 1
ATOM 632 C C . GLU A 1 80 ? -39.387 -9.307 5.619 1.00 33.22 80 GLU A C 1
ATOM 634 O O . GLU A 1 80 ? -40.188 -8.433 5.289 1.00 33.22 80 GLU A O 1
ATOM 639 N N . SER A 1 81 ? -39.677 -10.264 6.497 1.00 37.53 81 SER A N 1
ATOM 640 C CA . SER A 1 81 ? -40.888 -10.414 7.301 1.00 37.53 81 SER A CA 1
ATOM 641 C C . SER A 1 81 ? -41.166 -9.180 8.179 1.00 37.53 81 SER A C 1
ATOM 643 O O . SER A 1 81 ? -40.252 -8.468 8.577 1.00 37.53 81 SER A O 1
ATOM 645 N N . GLU A 1 82 ? -42.423 -8.940 8.568 1.00 41.94 82 GLU A N 1
ATOM 646 C CA . GLU A 1 82 ? -42.840 -7.781 9.389 1.00 41.94 82 GLU A CA 1
ATOM 647 C C . GLU A 1 82 ? -42.089 -7.619 10.738 1.00 41.94 82 GLU A C 1
ATOM 649 O O . GLU A 1 82 ? -42.041 -6.515 11.284 1.00 41.94 82 GLU A O 1
ATOM 654 N N . SER A 1 83 ? -41.440 -8.671 11.257 1.00 41.22 83 SER A N 1
ATOM 655 C CA . SER A 1 83 ? -40.532 -8.598 12.419 1.00 41.22 83 SER A CA 1
ATOM 656 C C . SER A 1 83 ? -39.232 -7.838 12.130 1.00 41.22 83 SER A C 1
ATOM 658 O O . SER A 1 83 ? -38.763 -7.074 12.977 1.00 41.22 83 SER A O 1
ATOM 660 N N . SER A 1 84 ? -38.692 -7.967 10.918 1.00 43.81 84 SER A N 1
ATOM 661 C CA . SER A 1 84 ? -37.435 -7.347 10.488 1.00 43.81 84 SER A CA 1
ATOM 662 C C . SER A 1 84 ? -37.534 -5.823 10.442 1.00 43.81 84 SER A C 1
ATOM 664 O O . SER A 1 84 ? -36.570 -5.114 10.710 1.00 43.81 84 SER A O 1
ATOM 666 N N . ASN A 1 85 ? -38.724 -5.281 10.169 1.00 50.44 85 ASN A N 1
ATOM 667 C CA . ASN A 1 85 ? -38.927 -3.838 10.026 1.00 50.44 85 ASN A CA 1
ATOM 668 C C . ASN A 1 85 ? -38.863 -3.093 11.378 1.00 50.44 85 ASN A C 1
ATOM 670 O O . ASN A 1 85 ? -38.357 -1.972 11.462 1.00 50.44 85 ASN A O 1
ATOM 674 N N . LYS A 1 86 ? -39.313 -3.733 12.470 1.00 55.28 86 LYS A N 1
ATOM 675 C CA . LYS A 1 86 ? -39.156 -3.204 13.840 1.00 55.28 86 LYS A CA 1
ATOM 676 C C . LYS A 1 86 ? -37.718 -3.335 14.339 1.00 55.28 86 LYS A C 1
ATOM 678 O O . LYS A 1 86 ? -37.216 -2.417 14.986 1.00 55.28 86 LYS A O 1
ATOM 683 N N . GLU A 1 87 ? -37.056 -4.440 14.016 1.00 55.84 87 GLU A N 1
ATOM 684 C CA . GLU A 1 87 ? -35.664 -4.691 14.390 1.00 55.84 87 GLU A CA 1
ATOM 685 C C . GLU A 1 87 ? -34.698 -3.747 13.661 1.00 55.84 87 GLU A C 1
ATOM 687 O O . GLU A 1 87 ? -33.869 -3.103 14.301 1.00 55.84 87 GLU A O 1
ATOM 692 N N . ASN A 1 88 ? -34.886 -3.535 12.357 1.00 58.69 88 ASN A N 1
ATOM 693 C CA . ASN A 1 88 ? -34.112 -2.579 11.564 1.00 58.69 88 ASN A CA 1
ATOM 694 C C . ASN A 1 88 ? -34.315 -1.131 12.026 1.00 58.69 88 ASN A C 1
ATOM 696 O O . ASN A 1 88 ? -33.359 -0.352 12.058 1.00 58.69 88 ASN A O 1
ATOM 700 N N . LYS A 1 89 ? -35.537 -0.754 12.428 1.00 68.69 89 LYS A N 1
ATOM 701 C CA . LYS A 1 89 ? -35.800 0.571 13.006 1.00 68.69 89 LYS A CA 1
ATOM 702 C C . LYS A 1 89 ? -35.073 0.757 14.340 1.00 68.69 89 LYS A C 1
ATOM 704 O O . LYS A 1 89 ? -34.367 1.748 14.504 1.00 68.69 89 LYS A O 1
ATOM 709 N N . LYS A 1 90 ? -35.165 -0.225 15.240 1.00 69.19 90 LYS A N 1
ATOM 710 C CA . LYS A 1 90 ? -34.470 -0.210 16.536 1.00 69.19 90 LYS A CA 1
ATOM 711 C C . LYS A 1 90 ? -32.946 -0.199 16.370 1.00 69.19 90 LYS A C 1
ATOM 713 O O . LYS A 1 90 ? -32.254 0.538 17.059 1.00 69.19 90 LYS A O 1
ATOM 718 N N . ARG A 1 91 ? -32.416 -0.945 15.397 1.00 63.75 91 ARG A N 1
ATOM 719 C CA . ARG A 1 91 ? -30.985 -0.972 15.059 1.00 63.75 91 ARG A CA 1
ATOM 720 C C . ARG A 1 91 ? -30.491 0.376 14.524 1.00 63.75 91 ARG A C 1
ATOM 722 O O . ARG A 1 91 ? -29.406 0.812 14.892 1.00 63.75 91 ARG A O 1
ATOM 729 N N . ARG A 1 92 ? -31.297 1.071 13.710 1.00 65.88 92 ARG A N 1
ATOM 730 C CA . ARG A 1 92 ? -31.006 2.436 13.228 1.00 65.88 92 ARG A CA 1
ATOM 731 C C . ARG A 1 92 ? -31.055 3.482 14.345 1.00 65.88 92 ARG A C 1
ATOM 733 O O . ARG A 1 92 ? -30.249 4.408 14.329 1.00 65.88 92 ARG A O 1
ATOM 740 N N . GLU A 1 93 ? -31.991 3.354 15.282 1.00 73.56 93 GLU A N 1
ATOM 741 C CA . GLU A 1 93 ? -32.090 4.232 16.456 1.00 73.56 93 GLU A CA 1
ATOM 742 C C . GLU A 1 93 ? -30.887 4.037 17.390 1.00 73.56 93 GLU A C 1
ATOM 744 O O . GLU A 1 93 ? -30.196 5.013 17.672 1.00 73.56 93 GLU A O 1
ATOM 749 N N . ASN A 1 94 ? -30.545 2.788 17.729 1.00 70.00 94 ASN A N 1
ATOM 750 C CA . ASN A 1 94 ? -29.352 2.457 18.519 1.00 70.00 94 ASN A CA 1
ATOM 751 C C . ASN A 1 94 ? -28.058 2.952 17.852 1.00 70.00 94 ASN A C 1
ATOM 753 O O . ASN A 1 94 ? -27.188 3.508 18.514 1.00 70.00 94 ASN A O 1
ATOM 757 N N . PHE A 1 95 ? -27.932 2.796 16.530 1.00 72.81 95 PHE A N 1
ATOM 758 C CA . PHE A 1 95 ? -26.774 3.302 15.791 1.00 72.81 95 PHE A CA 1
ATOM 759 C C . PHE A 1 95 ? -26.656 4.828 15.885 1.00 72.81 95 PHE A C 1
ATOM 761 O O . PHE A 1 95 ? -25.571 5.350 16.127 1.00 72.81 95 PHE A O 1
ATOM 768 N N . LYS A 1 96 ? -27.768 5.560 15.714 1.00 75.75 96 LYS A N 1
ATOM 769 C CA . LYS A 1 96 ? -27.775 7.025 15.848 1.00 75.75 96 LYS A CA 1
ATOM 770 C C . LYS A 1 96 ? -27.405 7.461 17.260 1.00 75.75 96 LYS A C 1
ATOM 772 O O . LYS A 1 96 ? -26.636 8.404 17.405 1.00 75.75 96 LYS A O 1
ATOM 777 N N . GLU A 1 97 ? -27.939 6.791 18.272 1.00 77.00 97 GLU A N 1
ATOM 778 C CA . GLU A 1 97 ? -27.638 7.080 19.672 1.00 77.00 97 GLU A CA 1
ATOM 779 C C . GLU A 1 97 ? -26.150 6.865 19.983 1.00 77.00 97 GLU A C 1
ATOM 781 O O . GLU A 1 97 ? -25.486 7.780 20.476 1.00 77.00 97 GLU A O 1
ATOM 786 N N . ASN A 1 98 ? -25.589 5.721 19.584 1.00 77.00 98 ASN A N 1
ATOM 787 C CA . ASN A 1 98 ? -24.168 5.420 19.775 1.00 77.00 98 ASN A CA 1
ATOM 788 C C . ASN A 1 98 ? -23.271 6.387 18.993 1.00 77.00 98 ASN A C 1
ATOM 790 O O . ASN A 1 98 ? -22.268 6.858 19.519 1.00 77.00 98 ASN A O 1
ATOM 794 N N . TYR A 1 99 ? -23.659 6.768 17.773 1.00 76.50 99 TYR A N 1
ATOM 795 C CA . TYR A 1 99 ? -22.922 7.749 16.975 1.00 76.50 99 TYR A CA 1
ATOM 796 C C . TYR A 1 99 ? -22.934 9.156 17.599 1.00 76.50 99 TYR A C 1
ATOM 798 O O . TYR A 1 99 ? -21.920 9.856 17.587 1.00 76.50 99 TYR A O 1
ATOM 806 N N . ILE A 1 100 ? -24.064 9.589 18.170 1.00 80.81 100 ILE A N 1
ATOM 807 C CA . ILE A 1 100 ? -24.163 10.877 18.876 1.00 80.81 100 ILE A CA 1
ATOM 808 C C . ILE A 1 100 ? -23.253 10.873 20.110 1.00 80.81 100 ILE A C 1
ATOM 810 O O . ILE A 1 100 ? -22.518 11.842 20.318 1.00 80.81 100 ILE A O 1
ATOM 814 N N . ASN A 1 101 ? -23.243 9.769 20.859 1.00 79.94 101 ASN A N 1
ATOM 815 C CA . ASN A 1 101 ? -22.458 9.587 22.083 1.00 79.94 101 ASN A CA 1
ATOM 816 C C . ASN A 1 101 ? -20.989 9.180 21.843 1.00 79.94 101 ASN A C 1
ATOM 818 O O . ASN A 1 101 ? -20.231 9.018 22.803 1.00 79.94 101 ASN A O 1
ATOM 822 N N . ALA A 1 102 ? -20.581 9.021 20.583 1.00 82.50 102 ALA A N 1
ATOM 823 C CA . ALA A 1 102 ? -19.213 8.688 20.210 1.00 82.50 102 ALA A CA 1
ATOM 824 C C . ALA A 1 102 ? -18.245 9.839 20.512 1.00 82.50 102 ALA A C 1
ATOM 826 O O . ALA A 1 102 ? -18.614 11.018 20.387 1.00 82.50 102 ALA A O 1
ATOM 827 N N . SER A 1 103 ? -16.996 9.501 20.848 1.00 84.06 103 SER A N 1
ATOM 828 C CA . SER A 1 103 ? -15.933 10.488 21.049 1.00 84.06 103 SER A CA 1
ATOM 829 C C . SER A 1 103 ? -15.693 11.371 19.821 1.00 84.06 103 SER A C 1
ATOM 831 O O . SER A 1 103 ? -15.896 10.978 18.666 1.00 84.06 103 SER A O 1
ATOM 833 N N . ASP A 1 104 ? -15.201 12.584 20.080 1.00 87.00 104 ASP A N 1
ATOM 834 C CA . ASP A 1 104 ? -14.782 13.515 19.028 1.00 87.00 104 ASP A CA 1
ATOM 835 C C . ASP A 1 104 ? -13.634 12.941 18.183 1.00 87.00 104 ASP A C 1
ATOM 837 O O . ASP A 1 104 ? -13.528 13.243 16.995 1.00 87.00 104 ASP A O 1
ATOM 841 N N . GLU A 1 105 ? -12.801 12.072 18.770 1.00 86.31 105 GLU A N 1
ATOM 842 C CA . GLU A 1 105 ? -11.734 11.365 18.062 1.00 86.31 105 GLU A CA 1
ATOM 843 C C . GLU A 1 105 ? -12.305 10.497 16.932 1.00 86.31 105 GLU A C 1
ATOM 845 O O . GLU A 1 105 ? -11.933 10.684 15.771 1.00 86.31 105 GLU A O 1
ATOM 850 N N . PHE A 1 106 ? -13.257 9.608 17.241 1.00 87.81 106 PHE A N 1
ATOM 851 C CA . PHE A 1 106 ? -13.902 8.755 16.239 1.00 87.81 106 PHE A CA 1
ATOM 852 C C . PHE A 1 106 ? -14.566 9.583 15.131 1.00 87.81 106 PHE A C 1
ATOM 854 O O . PHE A 1 106 ? -14.346 9.328 13.946 1.00 87.81 106 PHE A O 1
ATOM 861 N N . LYS A 1 107 ? -15.339 10.613 15.502 1.00 88.19 107 LYS A N 1
ATOM 862 C CA . LYS A 1 107 ? -16.045 11.479 14.542 1.00 88.19 107 LYS A CA 1
ATOM 863 C C . LYS A 1 107 ? -15.081 12.188 13.588 1.00 88.19 107 LYS A C 1
ATOM 865 O O . LYS A 1 107 ? -15.375 12.300 12.398 1.00 88.19 107 LYS A O 1
ATOM 870 N N . ASN A 1 108 ? -13.929 12.642 14.086 1.00 91.06 108 ASN A N 1
ATOM 871 C CA . ASN A 1 108 ? -12.907 13.285 13.262 1.00 91.06 108 ASN A CA 1
ATOM 872 C C . ASN A 1 108 ? -12.296 12.313 12.244 1.00 91.06 108 ASN A C 1
ATOM 874 O O . ASN A 1 108 ? -12.204 12.663 11.068 1.00 91.06 108 ASN A O 1
ATOM 878 N N . TYR A 1 109 ? -11.944 11.090 12.657 1.00 88.94 109 TYR A N 1
ATOM 879 C CA . TYR A 1 109 ? -11.409 10.079 11.736 1.00 88.94 109 TYR A CA 1
ATOM 880 C C . TYR A 1 109 ? -12.448 9.598 10.720 1.00 88.94 109 TYR A C 1
ATOM 882 O O . TYR A 1 109 ? -12.129 9.461 9.540 1.00 88.94 109 TYR A O 1
ATOM 890 N N . GLN A 1 110 ? -13.700 9.403 11.144 1.00 88.75 110 GLN A N 1
ATOM 891 C CA . GLN A 1 110 ? -14.806 9.066 10.245 1.00 88.75 110 GLN A CA 1
ATOM 892 C C . GLN A 1 110 ? -14.992 10.152 9.176 1.00 88.75 110 GLN A C 1
ATOM 894 O O . GLN A 1 110 ? -15.101 9.849 7.988 1.00 88.75 110 GLN A O 1
ATOM 899 N N . ARG A 1 111 ? -14.954 11.428 9.579 1.00 89.62 111 ARG A N 1
ATOM 900 C CA . ARG A 1 111 ? -15.034 12.563 8.654 1.00 89.62 111 ARG A CA 1
ATOM 901 C C . ARG A 1 111 ? -13.844 12.614 7.699 1.00 89.62 111 ARG A C 1
ATOM 903 O O . ARG A 1 111 ? -14.049 12.860 6.512 1.00 89.62 111 ARG A O 1
ATOM 910 N N . GLU A 1 112 ? -12.624 12.383 8.189 1.00 91.62 112 GLU A N 1
ATOM 911 C CA . GLU A 1 112 ? -11.439 12.309 7.328 1.00 91.62 112 GLU A CA 1
ATOM 912 C C . GLU A 1 112 ? -11.591 11.191 6.289 1.00 91.62 112 GLU A C 1
ATOM 914 O O . GLU A 1 112 ? -11.296 11.411 5.115 1.00 91.62 112 GLU A O 1
ATOM 919 N N . LEU A 1 113 ? -12.105 10.021 6.685 1.00 90.25 113 LEU A N 1
ATOM 920 C CA . LEU A 1 113 ? -12.331 8.892 5.783 1.00 90.25 113 LEU A CA 1
ATOM 921 C C . LEU A 1 113 ? -13.370 9.221 4.711 1.00 90.25 113 LEU A C 1
ATOM 923 O O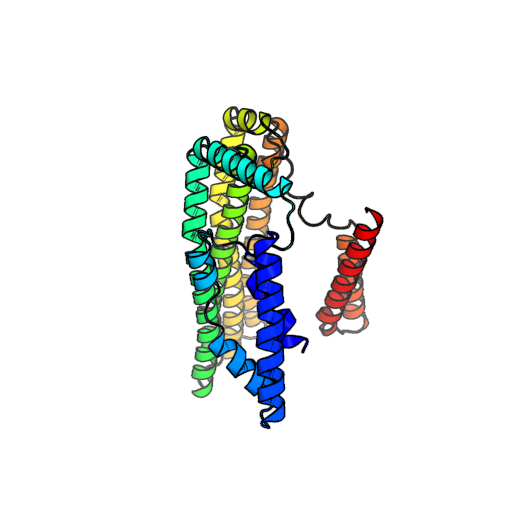 . LEU A 1 113 ? -13.133 8.970 3.530 1.00 90.25 113 LEU A O 1
ATOM 927 N N . ASP A 1 114 ? -14.501 9.803 5.101 1.00 88.50 114 ASP A N 1
ATOM 928 C CA . ASP A 1 114 ? -15.571 10.151 4.166 1.00 88.50 114 ASP A CA 1
ATOM 929 C C . ASP A 1 114 ? -15.155 11.259 3.189 1.00 88.50 114 ASP A C 1
ATOM 931 O O . ASP A 1 114 ? -15.520 11.213 2.014 1.00 88.50 114 ASP A O 1
ATOM 935 N N . GLU A 1 115 ? -14.316 12.203 3.623 1.00 92.00 115 GLU A N 1
ATOM 936 C CA . GLU A 1 115 ? -13.704 13.194 2.733 1.00 92.00 115 GLU A CA 1
ATOM 937 C C . GLU A 1 115 ? -12.621 12.576 1.829 1.00 92.00 115 GLU A C 1
ATOM 939 O O . GLU A 1 115 ? -12.411 13.022 0.695 1.00 92.00 115 GLU A O 1
ATOM 944 N N . TYR A 1 116 ? -11.920 11.546 2.311 1.00 91.56 116 TYR A N 1
ATOM 945 C CA . TYR A 1 116 ? -10.851 10.891 1.566 1.00 91.56 116 TYR A CA 1
ATOM 946 C C . TYR A 1 116 ? -11.365 9.884 0.532 1.00 91.56 116 TYR A C 1
ATOM 948 O O . TYR A 1 116 ? -10.753 9.775 -0.523 1.00 91.56 116 TYR A O 1
ATOM 956 N N . LYS A 1 117 ? -12.502 9.209 0.752 1.00 88.19 117 LYS A N 1
ATOM 957 C CA . LYS A 1 117 ? -13.133 8.275 -0.210 1.00 88.19 117 LYS A CA 1
ATOM 958 C C . LYS A 1 117 ? -13.227 8.815 -1.649 1.00 88.19 117 LYS A C 1
ATOM 960 O O . LYS A 1 117 ? -12.723 8.154 -2.559 1.00 88.19 117 LYS A O 1
ATOM 965 N N . PRO A 1 118 ? -13.811 10.003 -1.908 1.00 89.88 118 PRO A N 1
ATOM 966 C CA . PRO A 1 118 ? -13.868 10.542 -3.267 1.00 89.88 118 PRO A CA 1
ATOM 967 C C . PRO A 1 118 ? -12.480 10.940 -3.790 1.00 89.88 118 PRO A C 1
ATOM 969 O O . PRO A 1 118 ? -12.174 10.718 -4.962 1.00 89.88 118 PRO A O 1
ATOM 972 N N . LYS A 1 119 ? -11.608 11.481 -2.925 1.00 90.00 119 LYS A N 1
ATOM 973 C CA . LYS A 1 119 ? -10.226 11.838 -3.287 1.00 90.00 119 LYS A CA 1
ATOM 974 C C . LYS A 1 119 ? -9.412 10.605 -3.678 1.00 90.00 119 LYS A C 1
ATOM 976 O O . LYS A 1 119 ? -8.641 10.677 -4.628 1.00 90.00 119 LYS A O 1
ATOM 981 N N . PHE A 1 120 ? -9.612 9.482 -2.994 1.00 90.31 120 PHE A N 1
ATOM 982 C CA . PHE A 1 120 ? -8.974 8.204 -3.280 1.00 90.31 120 PHE A CA 1
ATOM 983 C C . PHE A 1 120 ? -9.310 7.734 -4.697 1.00 90.31 120 PHE A C 1
ATOM 985 O O . PHE A 1 120 ? -8.398 7.465 -5.474 1.00 90.31 120 PHE A O 1
ATOM 992 N N . GLY A 1 121 ? -10.591 7.755 -5.084 1.00 88.56 121 GLY A N 1
ATOM 993 C CA . GLY A 1 121 ? -11.006 7.422 -6.452 1.00 88.56 121 GLY A CA 1
ATOM 994 C C . GLY A 1 121 ? -10.338 8.302 -7.517 1.00 88.56 121 GLY A C 1
ATOM 995 O O . GLY A 1 121 ? -9.845 7.794 -8.524 1.00 88.56 121 GLY A O 1
ATOM 996 N N . ILE A 1 122 ? -10.243 9.613 -7.267 1.00 94.88 122 ILE A N 1
ATOM 997 C CA . ILE A 1 122 ? -9.554 10.556 -8.164 1.00 94.88 122 ILE A CA 1
ATOM 998 C C . ILE A 1 122 ? -8.052 10.249 -8.239 1.00 94.88 122 ILE A C 1
ATOM 1000 O O . ILE A 1 122 ? -7.491 10.229 -9.330 1.00 94.88 122 ILE A O 1
ATOM 1004 N N . LEU A 1 123 ? -7.394 9.978 -7.110 1.00 93.50 123 LEU A N 1
ATOM 1005 C CA . LEU A 1 123 ? -5.965 9.652 -7.055 1.00 93.50 123 LEU A CA 1
ATOM 1006 C C . LEU A 1 123 ? -5.644 8.365 -7.828 1.00 93.50 123 LEU A C 1
ATOM 1008 O O . LEU A 1 123 ? -4.661 8.332 -8.568 1.00 93.50 123 LEU A O 1
ATOM 1012 N N . ILE A 1 124 ? -6.499 7.341 -7.733 1.00 93.00 124 ILE A N 1
ATOM 1013 C CA . ILE A 1 124 ? -6.364 6.128 -8.549 1.00 93.00 124 ILE A CA 1
ATOM 1014 C C . ILE A 1 124 ? -6.543 6.453 -10.039 1.00 93.00 124 ILE A C 1
ATOM 1016 O O . ILE A 1 124 ? -5.718 6.052 -10.857 1.00 93.00 124 ILE A O 1
ATOM 1020 N N . ALA A 1 125 ? -7.561 7.231 -10.412 1.00 95.00 125 ALA A N 1
ATOM 1021 C CA . ALA A 1 125 ? -7.757 7.626 -11.808 1.00 95.00 125 ALA A CA 1
ATOM 1022 C C . ALA A 1 125 ? -6.548 8.402 -12.372 1.00 95.00 125 ALA A C 1
ATOM 1024 O O . ALA A 1 125 ? -6.100 8.128 -13.486 1.00 95.00 125 ALA A O 1
ATOM 1025 N N . VAL A 1 126 ? -5.976 9.319 -11.583 1.00 97.31 126 VAL A N 1
ATOM 1026 C CA . VAL A 1 126 ? -4.764 10.078 -11.934 1.00 97.31 126 VAL A CA 1
ATOM 1027 C C . VAL A 1 126 ? -3.558 9.157 -12.104 1.00 97.31 126 VAL A C 1
ATOM 1029 O O . VAL A 1 126 ? -2.830 9.286 -13.087 1.00 97.31 126 VAL A O 1
ATOM 1032 N N . GLY A 1 127 ? -3.352 8.203 -11.192 1.00 96.00 127 GLY A N 1
ATOM 1033 C CA . GLY A 1 127 ? -2.256 7.239 -11.302 1.00 96.00 127 GLY A CA 1
ATOM 1034 C C . GLY A 1 127 ? -2.370 6.362 -12.553 1.00 96.00 127 GLY A C 1
ATOM 1035 O O . GLY A 1 127 ? -1.383 6.176 -13.263 1.00 96.00 127 GLY A O 1
ATOM 1036 N N . VAL A 1 128 ? -3.579 5.895 -12.888 1.00 96.88 128 VAL A N 1
ATOM 1037 C CA . VAL A 1 128 ? -3.823 5.108 -14.111 1.00 96.88 128 VAL A CA 1
ATOM 1038 C C . VAL A 1 128 ? -3.582 5.956 -15.361 1.00 96.88 128 VAL A C 1
ATOM 1040 O O . VAL A 1 128 ? -2.918 5.499 -16.293 1.00 96.88 128 VAL A O 1
ATOM 1043 N N . ALA A 1 129 ? -4.057 7.204 -15.373 1.00 97.62 129 ALA A N 1
ATOM 1044 C CA . ALA A 1 129 ? -3.820 8.127 -16.477 1.00 97.62 129 ALA A CA 1
ATOM 1045 C C . ALA A 1 129 ? -2.320 8.371 -16.708 1.00 97.62 129 ALA A C 1
ATOM 1047 O O . ALA A 1 129 ? -1.876 8.346 -17.854 1.00 97.62 129 ALA A O 1
ATOM 1048 N N . LEU A 1 130 ? -1.524 8.537 -15.645 1.00 97.06 130 LEU A N 1
ATOM 1049 C CA . LEU A 1 130 ? -0.068 8.684 -15.748 1.00 97.06 130 LEU A CA 1
ATOM 1050 C C . LEU A 1 130 ? 0.610 7.449 -16.348 1.00 97.06 130 LEU A C 1
ATOM 1052 O O . LEU A 1 130 ? 1.501 7.602 -17.181 1.00 97.06 130 LEU A O 1
ATOM 1056 N N . CYS A 1 131 ? 0.172 6.239 -15.993 1.00 96.44 131 CYS A N 1
ATOM 1057 C CA . CYS A 1 131 ? 0.687 5.013 -16.607 1.00 96.44 131 CYS A CA 1
ATOM 1058 C C . CYS A 1 131 ? 0.387 4.959 -18.114 1.00 96.44 131 CYS A C 1
ATOM 1060 O O . CYS A 1 131 ? 1.278 4.656 -18.907 1.00 96.44 131 CYS A O 1
ATOM 1062 N N . ILE A 1 132 ? -0.840 5.306 -18.523 1.00 97.25 132 ILE A N 1
ATOM 1063 C CA . ILE A 1 132 ? -1.230 5.361 -19.942 1.00 97.25 132 ILE A CA 1
ATOM 1064 C C . ILE A 1 132 ? -0.402 6.419 -20.680 1.00 97.25 132 ILE A C 1
ATOM 1066 O O . ILE A 1 132 ? 0.132 6.151 -21.755 1.00 97.25 132 ILE A O 1
ATOM 1070 N N . ILE A 1 133 ? -0.244 7.603 -20.084 1.00 97.50 133 ILE A N 1
ATOM 1071 C CA . ILE A 1 133 ? 0.591 8.679 -20.626 1.00 97.50 133 ILE A CA 1
ATOM 1072 C C . ILE A 1 133 ? 2.044 8.215 -20.775 1.00 97.50 133 ILE A C 1
ATOM 1074 O O . ILE A 1 133 ? 2.651 8.498 -21.802 1.00 97.50 133 ILE A O 1
ATOM 1078 N N . GLY A 1 134 ? 2.591 7.464 -19.815 1.00 96.88 134 GLY A N 1
ATOM 1079 C CA . GLY A 1 134 ? 3.935 6.885 -19.912 1.00 96.88 134 GLY A CA 1
ATOM 1080 C C . GLY A 1 134 ? 4.105 5.993 -21.145 1.00 96.88 134 GLY A C 1
ATOM 1081 O O . GLY A 1 134 ? 5.075 6.143 -21.886 1.00 96.88 134 GLY A O 1
ATOM 1082 N N . VAL A 1 135 ? 3.125 5.129 -21.428 1.00 96.56 135 VAL A N 1
ATOM 1083 C CA . VAL A 1 135 ? 3.133 4.282 -22.636 1.00 96.56 135 VAL A CA 1
ATOM 1084 C C . VAL A 1 135 ? 3.048 5.128 -23.908 1.00 96.56 135 VAL A C 1
ATOM 1086 O O . VAL A 1 135 ? 3.784 4.880 -24.865 1.00 96.56 135 VAL A O 1
ATOM 1089 N N . VAL A 1 136 ? 2.194 6.154 -23.929 1.00 97.25 136 VAL A N 1
ATOM 1090 C CA . VAL A 1 136 ? 2.075 7.070 -25.076 1.00 97.25 136 VAL A CA 1
ATOM 1091 C C . VAL A 1 136 ? 3.382 7.831 -25.317 1.00 97.25 136 VAL A C 1
ATOM 1093 O O . VAL A 1 136 ? 3.815 7.942 -26.462 1.00 97.25 136 VAL A O 1
ATOM 1096 N N . ILE A 1 137 ? 4.035 8.319 -24.258 1.00 96.12 137 ILE A N 1
ATOM 1097 C CA . ILE A 1 137 ? 5.320 9.023 -24.342 1.00 96.12 137 ILE A CA 1
ATOM 1098 C C . ILE A 1 137 ? 6.398 8.100 -24.909 1.00 96.12 137 ILE A C 1
ATOM 1100 O O . ILE A 1 137 ? 7.102 8.506 -25.831 1.00 96.12 137 ILE A O 1
ATOM 1104 N N . MET A 1 138 ? 6.501 6.865 -24.410 1.00 95.12 138 MET A N 1
ATOM 1105 C CA . MET A 1 138 ? 7.457 5.879 -24.922 1.00 95.12 138 MET A CA 1
ATOM 1106 C C . MET A 1 138 ? 7.288 5.669 -26.432 1.00 95.12 138 MET A C 1
ATOM 1108 O O . MET A 1 138 ? 8.238 5.861 -27.187 1.00 95.12 138 MET A O 1
ATOM 1112 N N . ASN A 1 139 ? 6.063 5.369 -26.877 1.00 94.88 139 ASN A N 1
ATOM 1113 C CA . ASN A 1 139 ? 5.760 5.140 -28.293 1.00 94.88 139 ASN A CA 1
ATOM 1114 C C . ASN A 1 139 ? 6.021 6.389 -29.150 1.00 94.88 139 ASN A C 1
ATOM 1116 O O . ASN A 1 139 ? 6.503 6.293 -30.279 1.00 94.88 139 ASN A O 1
ATOM 1120 N N . TYR A 1 140 ? 5.727 7.581 -28.623 1.00 95.12 140 TYR A N 1
ATOM 1121 C CA . TYR A 1 140 ? 5.998 8.833 -29.323 1.00 95.12 140 TYR A CA 1
ATOM 1122 C C . TYR A 1 140 ? 7.503 9.069 -29.519 1.00 95.12 140 TYR A C 1
ATOM 1124 O O . TYR A 1 140 ? 7.919 9.448 -30.614 1.00 95.12 140 TYR A O 1
ATOM 1132 N N . ILE A 1 141 ? 8.322 8.821 -28.493 1.00 94.62 141 ILE A N 1
ATOM 1133 C CA . ILE A 1 141 ? 9.786 8.956 -28.563 1.00 94.62 141 ILE A CA 1
ATOM 1134 C C . ILE A 1 141 ? 10.372 7.928 -29.540 1.00 94.62 141 ILE A C 1
ATOM 1136 O O . ILE A 1 141 ? 11.181 8.288 -30.398 1.00 94.62 141 ILE A O 1
ATOM 1140 N N . GLU A 1 142 ? 9.907 6.680 -29.471 1.00 93.00 142 GLU A N 1
ATOM 1141 C CA . GLU A 1 142 ? 10.336 5.592 -30.354 1.00 93.00 142 GLU A CA 1
ATOM 1142 C C . GLU A 1 142 ? 9.987 5.873 -31.824 1.00 93.00 142 GLU A C 1
ATOM 1144 O O . GLU A 1 142 ? 10.836 5.729 -32.700 1.00 93.00 142 GL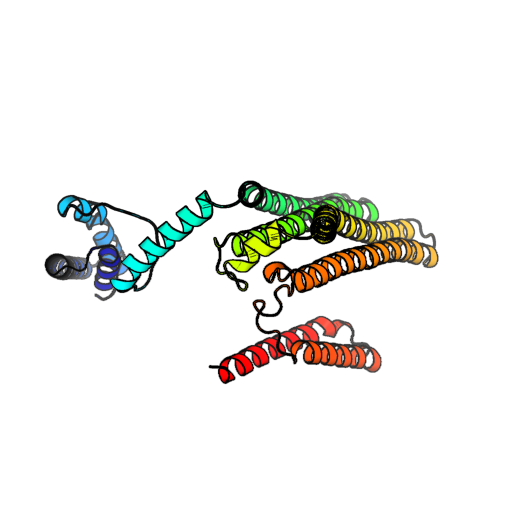U A O 1
ATOM 1149 N N . SER A 1 143 ? 8.800 6.428 -32.102 1.00 93.25 143 SER A N 1
ATOM 1150 C CA . SER A 1 143 ? 8.399 6.828 -33.464 1.00 93.25 143 SER A CA 1
ATOM 1151 C C . SER A 1 143 ? 9.307 7.888 -34.106 1.00 93.25 143 SER A C 1
ATOM 1153 O O . SER A 1 143 ? 9.307 8.066 -35.326 1.00 93.25 143 SER A O 1
ATOM 1155 N N . ARG A 1 144 ? 10.087 8.613 -33.295 1.00 93.38 144 ARG A N 1
ATOM 1156 C CA . ARG A 1 144 ? 11.054 9.624 -33.740 1.00 93.38 144 ARG A CA 1
ATOM 1157 C C . ARG A 1 144 ? 12.476 9.069 -33.873 1.00 93.38 144 ARG A C 1
ATOM 1159 O O . ARG A 1 144 ? 13.367 9.851 -34.196 1.00 93.38 144 ARG A O 1
ATOM 1166 N N . ASN A 1 145 ? 12.688 7.767 -33.647 1.00 89.38 145 ASN A N 1
ATOM 1167 C CA . ASN A 1 145 ? 14.004 7.117 -33.607 1.00 89.38 145 ASN A CA 1
ATOM 1168 C C . ASN A 1 145 ? 14.987 7.817 -32.642 1.00 89.38 145 ASN A C 1
ATOM 1170 O O . ASN A 1 145 ? 16.172 7.965 -32.941 1.00 89.38 145 ASN A O 1
ATOM 1174 N N . LEU A 1 146 ? 14.481 8.310 -31.505 1.00 90.38 146 LEU A N 1
ATOM 1175 C CA . LEU A 1 146 ? 15.307 8.833 -30.411 1.00 90.38 146 LEU A CA 1
ATOM 1176 C C . LEU A 1 146 ? 15.957 7.679 -29.622 1.00 90.38 146 LEU A C 1
ATOM 1178 O O . LEU A 1 146 ? 15.667 6.512 -29.869 1.00 90.38 146 LEU A O 1
ATOM 1182 N N . SER A 1 147 ? 16.855 7.991 -28.680 1.00 89.00 147 SER A N 1
ATOM 1183 C CA . SER A 1 147 ? 17.574 6.958 -27.923 1.00 89.00 147 SER A CA 1
ATOM 1184 C C . SER A 1 147 ? 16.640 6.078 -27.084 1.00 89.00 147 SER A C 1
ATOM 1186 O O . SER A 1 147 ? 15.740 6.575 -26.407 1.00 89.00 147 SER A O 1
ATOM 1188 N N . GLU A 1 148 ? 16.913 4.771 -27.055 1.00 89.31 148 GLU A N 1
ATOM 1189 C CA . GLU A 1 148 ? 16.132 3.775 -26.301 1.00 89.31 148 GLU A CA 1
ATOM 1190 C C . GLU A 1 148 ? 16.060 4.098 -24.802 1.00 89.31 148 GLU A C 1
ATOM 1192 O O . GLU A 1 148 ? 14.996 4.022 -24.186 1.00 89.31 148 GLU A O 1
ATOM 1197 N N . THR A 1 149 ? 17.160 4.588 -24.224 1.00 91.31 149 THR A N 1
ATOM 1198 C CA . THR A 1 149 ? 17.193 5.047 -22.830 1.00 91.31 149 THR A CA 1
ATOM 1199 C C . THR A 1 149 ? 16.204 6.187 -22.571 1.00 91.31 149 THR A C 1
ATOM 1201 O O . THR A 1 149 ? 15.595 6.250 -21.504 1.00 91.31 149 THR A O 1
ATOM 1204 N N . LEU A 1 150 ? 16.029 7.100 -23.535 1.00 93.00 150 LEU A N 1
ATOM 1205 C CA . LEU A 1 150 ? 15.084 8.208 -23.409 1.00 93.00 150 LEU A CA 1
ATOM 1206 C C . LEU A 1 150 ? 13.639 7.706 -23.507 1.00 93.00 150 LEU A C 1
ATOM 1208 O O . LEU A 1 150 ? 12.786 8.191 -22.765 1.00 93.00 150 LEU A O 1
ATOM 1212 N N . SER A 1 151 ? 13.377 6.707 -24.355 1.00 94.06 151 SER A N 1
ATOM 1213 C CA . SER A 1 151 ? 12.076 6.030 -24.435 1.00 94.06 151 SER A CA 1
ATOM 1214 C C . SER A 1 151 ? 11.715 5.356 -23.108 1.00 94.06 151 SER A C 1
ATOM 1216 O O . SER A 1 151 ? 10.621 5.573 -22.586 1.00 94.06 151 SER A O 1
ATOM 1218 N N . LEU A 1 152 ? 12.650 4.607 -22.512 1.00 93.88 152 LEU A N 1
ATOM 1219 C CA . LEU A 1 152 ? 12.452 3.956 -21.211 1.00 93.88 152 LEU A CA 1
ATOM 1220 C C . LEU A 1 152 ? 12.277 4.968 -20.078 1.00 93.88 152 LEU A C 1
ATOM 1222 O O . LEU A 1 152 ? 11.379 4.814 -19.253 1.00 93.88 152 LEU A O 1
ATOM 1226 N N . ALA A 1 153 ? 13.081 6.032 -20.043 1.00 94.56 153 ALA A N 1
ATOM 1227 C CA . ALA A 1 153 ? 12.900 7.108 -19.072 1.00 94.56 153 ALA A CA 1
ATOM 1228 C C . ALA A 1 153 ? 11.518 7.775 -19.219 1.00 94.56 153 ALA A C 1
ATOM 1230 O O . ALA A 1 153 ? 10.847 8.038 -18.219 1.00 94.56 153 ALA A O 1
ATOM 1231 N N . GLY A 1 154 ? 11.068 7.990 -20.459 1.00 94.44 154 GLY A N 1
ATOM 1232 C CA . GLY A 1 154 ? 9.742 8.519 -20.780 1.00 94.44 154 GLY A CA 1
ATOM 1233 C C . GLY A 1 154 ? 8.586 7.641 -20.288 1.00 94.44 154 GLY A C 1
ATOM 1234 O O . GLY A 1 154 ? 7.555 8.178 -19.886 1.00 94.44 154 GLY A O 1
ATOM 1235 N N . LEU A 1 155 ? 8.774 6.318 -20.246 1.00 96.19 155 LEU A N 1
ATOM 1236 C CA . LEU A 1 155 ? 7.827 5.376 -19.644 1.00 96.19 155 LEU A CA 1
ATOM 1237 C C . LEU A 1 155 ? 7.881 5.408 -18.112 1.00 96.19 155 LEU A C 1
ATOM 1239 O O . LEU A 1 155 ? 6.858 5.578 -17.447 1.00 96.19 155 LEU A O 1
ATOM 1243 N N . PHE A 1 156 ? 9.070 5.208 -17.541 1.00 95.88 156 PHE A N 1
ATOM 1244 C CA . PHE A 1 156 ? 9.221 4.925 -16.115 1.00 95.88 156 PHE A CA 1
ATOM 1245 C C . PHE A 1 156 ? 8.997 6.144 -15.220 1.00 95.88 156 PHE A C 1
ATOM 1247 O O . PHE A 1 156 ? 8.580 5.962 -14.081 1.00 95.88 156 PHE A O 1
ATOM 1254 N N . ILE A 1 157 ? 9.211 7.374 -15.699 1.00 96.12 157 ILE A N 1
ATOM 1255 C CA . ILE A 1 157 ? 8.988 8.578 -14.880 1.00 96.12 157 ILE A CA 1
ATOM 1256 C C . ILE A 1 157 ? 7.494 8.751 -14.526 1.00 96.12 157 ILE A C 1
ATOM 1258 O O . ILE A 1 157 ? 7.175 8.777 -13.334 1.00 96.12 157 ILE A O 1
ATOM 1262 N N . PRO A 1 158 ? 6.550 8.819 -15.491 1.00 97.06 158 PRO A N 1
ATOM 1263 C CA . PRO A 1 158 ? 5.121 8.871 -15.176 1.00 97.06 158 PRO A CA 1
ATOM 1264 C C . PRO A 1 158 ? 4.636 7.650 -14.393 1.00 97.06 158 PRO A C 1
ATOM 1266 O O . PRO A 1 158 ? 3.848 7.800 -13.460 1.00 97.06 158 PRO A O 1
ATOM 1269 N N . VAL A 1 159 ? 5.132 6.452 -14.729 1.00 97.44 159 VAL A N 1
ATOM 1270 C CA . VAL A 1 159 ? 4.762 5.208 -14.036 1.00 97.44 159 VAL A CA 1
ATOM 1271 C C . VAL A 1 159 ? 5.214 5.229 -12.575 1.00 97.44 159 VAL A C 1
ATOM 1273 O O . VAL A 1 159 ? 4.424 4.884 -11.701 1.00 97.44 159 VAL A O 1
ATOM 1276 N N . ALA A 1 160 ? 6.432 5.687 -12.275 1.00 96.75 160 ALA A N 1
ATOM 1277 C CA . ALA A 1 160 ? 6.920 5.807 -10.901 1.00 96.75 160 ALA A CA 1
ATOM 1278 C C . ALA A 1 160 ? 6.046 6.757 -10.072 1.00 96.75 160 ALA A C 1
ATOM 1280 O O . ALA A 1 160 ? 5.716 6.452 -8.926 1.00 96.75 160 ALA A O 1
ATOM 1281 N N . ILE A 1 161 ? 5.614 7.877 -10.662 1.00 97.19 161 ILE A N 1
ATOM 1282 C CA . ILE A 1 161 ? 4.700 8.826 -10.012 1.00 97.19 161 ILE A CA 1
ATOM 1283 C C . ILE A 1 161 ? 3.325 8.179 -9.791 1.00 97.19 161 ILE A C 1
ATOM 1285 O O . ILE A 1 161 ? 2.783 8.262 -8.690 1.00 97.19 161 ILE A O 1
ATOM 1289 N N . GLY A 1 162 ? 2.775 7.499 -10.802 1.00 97.38 162 GLY A N 1
ATOM 1290 C CA . GLY A 1 162 ? 1.491 6.803 -10.696 1.00 97.38 162 GLY A CA 1
ATOM 1291 C C . GLY A 1 162 ? 1.497 5.727 -9.608 1.00 97.38 162 GLY A C 1
ATOM 1292 O O . GLY A 1 162 ? 0.609 5.694 -8.757 1.00 97.38 162 GLY A O 1
ATOM 1293 N N . VAL A 1 163 ? 2.549 4.909 -9.561 1.00 96.69 163 VAL A N 1
ATOM 1294 C CA . VAL A 1 163 ? 2.729 3.873 -8.536 1.00 96.69 163 VAL A CA 1
ATOM 1295 C C . VAL A 1 163 ? 2.933 4.480 -7.147 1.00 96.69 163 VAL A C 1
ATOM 1297 O O . VAL A 1 163 ? 2.345 3.992 -6.183 1.00 96.69 163 VAL A O 1
ATOM 1300 N N . ALA A 1 164 ? 3.681 5.579 -7.021 1.00 97.06 164 ALA A N 1
ATOM 1301 C CA . ALA A 1 164 ? 3.812 6.288 -5.751 1.00 97.06 164 ALA A CA 1
ATOM 1302 C C . ALA A 1 164 ? 2.456 6.798 -5.232 1.00 97.06 164 ALA A C 1
ATOM 1304 O O . ALA A 1 164 ? 2.165 6.666 -4.039 1.00 97.06 164 ALA A O 1
ATOM 1305 N N . ILE A 1 165 ? 1.599 7.318 -6.119 1.00 96.50 165 ILE A N 1
ATOM 1306 C CA . ILE A 1 165 ? 0.227 7.720 -5.780 1.00 96.50 165 ILE A CA 1
ATOM 1307 C C . ILE A 1 165 ? -0.592 6.506 -5.326 1.00 96.50 165 ILE A C 1
ATOM 1309 O O . ILE A 1 165 ? -1.240 6.588 -4.283 1.00 96.50 165 ILE A O 1
ATOM 1313 N N . PHE A 1 166 ? -0.539 5.379 -6.046 1.00 94.75 166 PHE A N 1
ATOM 1314 C CA . PHE A 1 166 ? -1.258 4.156 -5.666 1.00 94.75 166 PHE A CA 1
ATOM 1315 C C . PHE A 1 166 ? -0.858 3.648 -4.284 1.00 94.75 166 PHE A C 1
ATOM 1317 O O . PHE A 1 166 ? -1.725 3.379 -3.457 1.00 94.75 166 PHE A O 1
ATOM 1324 N N . ILE A 1 167 ? 0.445 3.560 -4.017 1.00 95.44 167 ILE A N 1
ATOM 1325 C CA . ILE A 1 167 ? 0.973 3.049 -2.750 1.00 95.44 167 ILE A CA 1
ATOM 1326 C C . ILE A 1 167 ? 0.569 3.972 -1.602 1.00 95.44 167 ILE A C 1
ATOM 1328 O O . ILE A 1 167 ? -0.021 3.526 -0.621 1.00 95.44 167 ILE A O 1
ATOM 1332 N N . THR A 1 168 ? 0.858 5.269 -1.720 1.00 94.75 168 THR A N 1
ATOM 1333 C CA . THR A 1 168 ? 0.597 6.225 -0.633 1.00 94.75 168 THR A CA 1
ATOM 1334 C C . THR A 1 168 ? -0.895 6.402 -0.368 1.00 94.75 168 THR A C 1
ATOM 1336 O O . THR A 1 168 ? -1.307 6.440 0.791 1.00 94.75 168 THR A O 1
ATOM 1339 N N . SER A 1 169 ? -1.715 6.448 -1.419 1.00 93.12 169 SER A N 1
ATOM 1340 C CA . SER A 1 169 ? -3.163 6.630 -1.281 1.00 93.12 169 SER A CA 1
ATOM 1341 C C . SER A 1 169 ? -3.857 5.355 -0.812 1.00 93.12 169 SER A C 1
ATOM 1343 O O . SER A 1 169 ? -4.724 5.419 0.057 1.00 93.12 169 SER A O 1
ATOM 1345 N N . GLY A 1 170 ? -3.458 4.196 -1.347 1.00 91.31 170 GLY A N 1
ATOM 1346 C CA . GLY A 1 170 ? -4.009 2.893 -0.971 1.00 91.31 170 GLY A CA 1
ATOM 1347 C C . GLY A 1 170 ? -3.714 2.538 0.480 1.00 91.31 170 GLY A C 1
ATOM 1348 O O . GLY A 1 170 ? -4.625 2.171 1.220 1.00 91.31 170 GLY A O 1
ATOM 1349 N N . LEU A 1 171 ? -2.467 2.732 0.920 1.00 92.44 171 LEU A N 1
ATOM 1350 C CA . LEU A 1 171 ? -2.095 2.502 2.315 1.00 92.44 171 LEU A CA 1
ATOM 1351 C C . LEU A 1 171 ? -2.787 3.493 3.252 1.00 92.44 171 LEU A C 1
ATOM 1353 O O . LEU A 1 171 ? -3.323 3.072 4.272 1.00 92.44 171 LEU A O 1
ATOM 1357 N N . LYS A 1 172 ? -2.851 4.788 2.900 1.00 91.06 172 LYS A N 1
ATOM 1358 C CA . LYS A 1 172 ? -3.584 5.770 3.715 1.00 91.06 172 LYS A CA 1
ATOM 1359 C C . LYS A 1 172 ? -5.057 5.382 3.875 1.00 91.06 172 LYS A C 1
ATOM 1361 O O . LYS A 1 172 ? -5.570 5.461 4.986 1.00 91.06 172 LYS A O 1
ATOM 1366 N N . PHE A 1 173 ? -5.722 4.971 2.793 1.00 90.38 173 PHE A N 1
ATOM 1367 C CA . PHE A 1 173 ? -7.120 4.543 2.837 1.00 90.38 173 PHE A CA 1
ATOM 1368 C C . PHE A 1 173 ? -7.310 3.324 3.748 1.00 90.38 173 PHE A C 1
ATOM 1370 O O . PHE A 1 173 ? -8.111 3.391 4.677 1.00 90.38 173 PHE A O 1
ATOM 1377 N N . SER A 1 174 ? -6.513 2.270 3.543 1.00 89.50 174 SER A N 1
ATOM 1378 C CA . SER A 1 174 ? -6.559 1.037 4.341 1.00 89.50 174 SER A CA 1
ATOM 1379 C C . SER A 1 174 ? -6.353 1.304 5.836 1.00 89.50 174 SER A C 1
ATOM 1381 O O . SER A 1 174 ? -7.156 0.894 6.671 1.00 89.50 174 SER A O 1
ATOM 1383 N N . PHE A 1 175 ? -5.328 2.082 6.187 1.00 90.31 175 PHE A N 1
ATOM 1384 C CA . PHE A 1 175 ? -5.029 2.408 7.579 1.00 90.31 175 PHE A CA 1
ATOM 1385 C C . PHE A 1 175 ? -6.108 3.254 8.254 1.00 90.31 175 PHE A C 1
ATOM 1387 O O . PHE A 1 175 ? -6.373 3.079 9.444 1.00 90.31 175 PHE A O 1
ATOM 1394 N N . LEU A 1 176 ? -6.712 4.181 7.513 1.00 89.94 176 LEU A N 1
ATOM 1395 C CA . LEU A 1 176 ? -7.773 5.032 8.031 1.00 89.94 176 LEU A CA 1
ATOM 1396 C C . LEU A 1 176 ? -9.067 4.236 8.234 1.00 89.94 176 LEU A C 1
ATOM 1398 O O . LEU A 1 176 ? -9.717 4.389 9.264 1.00 89.94 176 LEU A O 1
ATOM 1402 N N . GLU A 1 177 ? -9.406 3.352 7.297 1.00 88.81 177 GLU A N 1
ATOM 1403 C CA . GLU A 1 177 ? -10.539 2.432 7.411 1.00 88.81 177 GLU A CA 1
ATOM 1404 C C . GLU A 1 177 ? -10.375 1.479 8.602 1.00 88.81 177 GLU A C 1
ATOM 1406 O O . GLU A 1 177 ? -11.280 1.359 9.428 1.00 88.81 177 GLU A O 1
ATOM 1411 N N . GLU A 1 178 ? -9.196 0.870 8.746 1.00 89.25 178 GLU A N 1
ATOM 1412 C CA . GLU A 1 178 ? -8.857 0.004 9.878 1.00 89.25 178 GLU A CA 1
ATOM 1413 C C . GLU A 1 178 ? -9.021 0.740 11.216 1.00 89.25 178 GLU A C 1
ATOM 1415 O O . GLU A 1 178 ? -9.618 0.216 12.159 1.00 89.25 178 GLU A O 1
ATOM 1420 N N . LYS A 1 179 ? -8.525 1.980 11.299 1.00 89.75 179 LYS A N 1
ATOM 1421 C CA . LYS A 1 179 ? -8.610 2.796 12.513 1.00 89.75 179 LYS A CA 1
ATOM 1422 C C . LYS A 1 179 ? -10.050 3.184 12.849 1.00 89.75 179 LYS A C 1
ATOM 1424 O O . LYS A 1 179 ? -10.456 3.065 14.004 1.00 89.75 179 LYS A O 1
ATOM 1429 N N . VAL A 1 180 ? -10.825 3.619 11.856 1.00 89.50 180 VAL A N 1
ATOM 1430 C CA . VAL A 1 180 ? -12.252 3.937 12.018 1.00 89.50 180 VAL A CA 1
ATOM 1431 C C . VAL A 1 180 ? -13.027 2.706 12.480 1.00 89.50 180 VAL A C 1
ATOM 1433 O O . VAL A 1 180 ? -13.840 2.814 13.395 1.00 89.50 180 VAL A O 1
ATOM 1436 N N . LYS A 1 181 ? -12.742 1.530 11.914 1.00 88.38 181 LYS A N 1
ATOM 1437 C CA . LYS A 1 181 ? -13.359 0.269 12.332 1.00 88.38 181 LYS A CA 1
ATOM 1438 C C . LYS A 1 181 ? -13.058 -0.040 13.802 1.00 88.38 181 LYS A C 1
ATOM 1440 O O . LYS A 1 181 ? -13.995 -0.195 14.579 1.00 88.38 181 LYS A O 1
ATOM 1445 N N . LYS A 1 182 ? -11.781 -0.038 14.203 1.00 88.00 182 LYS A N 1
ATOM 1446 C CA . LYS A 1 182 ? -11.363 -0.311 15.593 1.00 88.00 182 LYS A CA 1
ATOM 1447 C C . LYS A 1 182 ? -11.975 0.673 16.590 1.00 88.00 182 LYS A C 1
ATOM 1449 O O . LYS A 1 182 ? -12.506 0.263 17.615 1.00 88.00 182 LYS A O 1
ATOM 1454 N N . LEU A 1 183 ? -11.942 1.972 16.287 1.00 87.62 183 LEU A N 1
ATOM 1455 C CA . LEU A 1 183 ? -12.546 2.986 17.154 1.00 87.62 183 LEU A CA 1
ATOM 1456 C C . LEU A 1 183 ? -14.072 2.860 17.210 1.00 87.62 183 LEU A C 1
ATOM 1458 O O . LEU A 1 183 ? -14.651 3.014 18.278 1.00 87.62 183 LEU A O 1
ATOM 1462 N N . GLY A 1 184 ? -14.732 2.558 16.092 1.00 85.50 184 GLY A N 1
ATOM 1463 C CA . GLY A 1 184 ? -16.180 2.372 16.073 1.00 85.50 184 GLY A CA 1
ATOM 1464 C C . GLY A 1 184 ? -16.635 1.105 16.805 1.00 85.50 184 GLY A C 1
ATOM 1465 O O . GLY A 1 184 ? -17.715 1.109 17.390 1.00 85.50 184 GLY A O 1
ATOM 1466 N N . GLU A 1 185 ? -15.817 0.049 16.828 1.00 85.62 185 GLU A N 1
ATOM 1467 C CA . GLU A 1 185 ? -16.024 -1.118 17.694 1.00 85.62 185 GLU A CA 1
ATOM 1468 C C . GLU A 1 185 ? -15.900 -0.711 19.175 1.00 85.62 185 GLU A C 1
ATOM 1470 O O . GLU A 1 185 ? -16.829 -0.939 19.945 1.00 85.62 185 GLU A O 1
ATOM 1475 N N . ILE A 1 186 ? -14.836 0.003 19.565 1.00 85.31 186 ILE A N 1
ATOM 1476 C CA . ILE A 1 186 ? -14.656 0.499 20.946 1.00 85.31 186 ILE A CA 1
ATOM 1477 C C . ILE A 1 186 ? -15.816 1.408 21.385 1.00 85.31 186 ILE A C 1
ATOM 1479 O O . ILE A 1 186 ? -16.270 1.338 22.523 1.00 85.31 186 ILE A O 1
ATOM 1483 N N . GLU A 1 187 ? -16.319 2.262 20.493 1.00 82.62 187 GLU A N 1
ATOM 1484 C CA . GLU A 1 187 ? -17.434 3.177 20.771 1.00 82.62 187 GLU A CA 1
ATOM 1485 C C . GLU A 1 187 ? -18.814 2.493 20.764 1.00 82.62 187 GLU A C 1
ATOM 1487 O O . GLU A 1 187 ? -19.819 3.141 21.063 1.00 82.62 187 GLU A O 1
ATOM 1492 N N . GLY A 1 188 ? -18.890 1.198 20.430 1.00 75.69 188 GLY A N 1
ATOM 1493 C CA . GLY A 1 188 ? -20.144 0.442 20.344 1.00 75.69 188 GLY A CA 1
ATOM 1494 C C . GLY A 1 188 ? -21.011 0.800 19.130 1.00 75.69 188 GLY A C 1
ATOM 1495 O O . GLY A 1 188 ? -22.208 0.514 19.105 1.00 75.69 188 GLY A O 1
ATOM 1496 N N . ILE A 1 189 ? -20.435 1.457 18.124 1.00 79.50 189 ILE A N 1
ATOM 1497 C CA . ILE A 1 189 ? -21.101 1.828 16.865 1.00 79.50 189 ILE A CA 1
ATOM 1498 C C . ILE A 1 189 ? -21.148 0.626 15.920 1.00 79.50 189 ILE A C 1
ATOM 1500 O O . ILE A 1 189 ? -22.143 0.410 15.223 1.00 79.50 189 ILE A O 1
ATOM 1504 N N . PHE A 1 190 ? -20.073 -0.161 15.918 1.00 78.00 190 PHE A N 1
ATOM 1505 C CA . PHE A 1 190 ? -19.980 -1.437 15.222 1.00 78.00 190 PHE A CA 1
ATOM 1506 C C . PHE A 1 190 ? -20.080 -2.597 16.214 1.00 78.00 190 PHE A C 1
ATOM 1508 O O . PHE A 1 190 ? -19.968 -2.420 17.427 1.00 78.00 190 PHE A O 1
ATOM 1515 N N . GLU A 1 191 ? -20.325 -3.796 15.692 1.00 69.00 191 GLU A N 1
ATOM 1516 C CA . GLU A 1 191 ? -20.383 -5.012 16.498 1.00 69.00 191 GLU A CA 1
ATOM 1517 C C . GLU A 1 191 ? -18.998 -5.295 17.101 1.00 69.00 191 GLU A C 1
ATOM 1519 O O . GLU A 1 191 ? -18.067 -5.679 16.397 1.00 69.00 191 GLU A O 1
ATOM 1524 N N . SER A 1 192 ? -18.854 -5.035 18.401 1.00 67.50 192 SER A N 1
ATOM 1525 C CA . SER A 1 192 ? -17.593 -5.169 19.134 1.00 67.50 192 SER A CA 1
ATOM 1526 C C . SER A 1 192 ? -17.415 -6.570 19.707 1.00 67.50 192 SER A C 1
ATOM 1528 O O . SER A 1 192 ? -18.362 -7.216 20.158 1.00 67.50 192 SER A O 1
ATOM 1530 N N . ARG A 1 193 ? -16.154 -7.007 19.753 1.00 62.09 193 ARG A N 1
ATOM 1531 C CA . ARG A 1 193 ? -15.734 -8.247 20.416 1.00 62.09 193 ARG A CA 1
ATOM 1532 C C . ARG A 1 193 ? -15.551 -8.102 21.926 1.00 62.09 193 ARG A C 1
ATOM 1534 O O . ARG A 1 193 ? -15.717 -9.091 22.634 1.00 62.09 193 ARG A O 1
ATOM 1541 N N . GLY A 1 194 ? -15.184 -6.916 22.410 1.00 59.31 194 GLY A N 1
ATOM 1542 C CA . GLY A 1 194 ? -14.869 -6.672 23.821 1.00 59.31 194 GLY A CA 1
ATOM 1543 C C . GLY A 1 194 ? -16.034 -6.141 24.661 1.00 59.31 194 GLY A C 1
ATOM 1544 O O . GLY A 1 194 ? -15.950 -6.123 25.891 1.00 59.31 194 GLY A O 1
ATOM 1545 N N . GLY A 1 195 ? -17.144 -5.759 24.020 1.00 64.38 195 GLY A N 1
ATOM 1546 C CA . GLY A 1 195 ? -18.325 -5.219 24.695 1.00 64.38 195 GLY A CA 1
ATOM 1547 C C . GLY A 1 195 ? -18.070 -3.857 25.356 1.00 64.38 195 GLY A C 1
ATOM 1548 O O . GLY A 1 195 ? -17.083 -3.181 25.081 1.00 64.38 195 GLY A O 1
ATOM 1549 N N . GLU A 1 196 ? -18.960 -3.442 26.260 1.00 67.25 196 GLU A N 1
ATOM 1550 C CA . GLU A 1 196 ? -18.934 -2.111 26.904 1.00 67.25 196 GLU A CA 1
ATOM 1551 C C . GLU A 1 196 ? -17.645 -1.839 27.715 1.00 67.25 196 GLU A C 1
ATOM 1553 O O . GLU A 1 196 ? -17.227 -0.691 27.885 1.00 67.25 196 GLU A O 1
ATOM 1558 N N . ASN A 1 197 ? -16.954 -2.899 28.147 1.00 75.44 197 ASN A N 1
ATOM 1559 C CA . ASN A 1 197 ? -15.710 -2.814 28.914 1.00 75.44 197 ASN A CA 1
ATOM 1560 C C . ASN A 1 197 ? -14.527 -2.280 28.086 1.00 75.44 197 ASN A C 1
ATOM 1562 O O . ASN A 1 197 ? -13.654 -1.614 28.644 1.00 75.44 197 ASN A O 1
ATOM 1566 N N . SER A 1 198 ? -14.509 -2.499 26.765 1.00 78.19 198 SER A N 1
ATOM 1567 C CA . SER A 1 198 ? -13.430 -2.015 25.890 1.00 78.19 198 SER A CA 1
ATOM 1568 C C . SER A 1 198 ? -13.327 -0.492 25.867 1.00 78.19 198 SER A C 1
ATOM 1570 O O . SER A 1 198 ? -12.223 0.053 25.898 1.00 78.19 198 SER A O 1
ATOM 1572 N N . LYS A 1 199 ? -14.464 0.218 25.883 1.00 83.12 199 LYS A N 1
ATOM 1573 C CA . LYS A 1 199 ? -14.491 1.689 25.935 1.00 83.12 199 LYS A CA 1
ATOM 1574 C C . LYS A 1 199 ? -13.845 2.219 27.210 1.00 83.12 199 LYS A C 1
ATOM 1576 O O . LYS A 1 199 ? -13.037 3.145 27.167 1.00 83.12 199 LYS A O 1
ATOM 1581 N N . ILE A 1 200 ? -14.184 1.613 28.346 1.00 83.81 200 ILE A N 1
ATOM 1582 C CA . ILE A 1 200 ? -13.656 1.995 29.660 1.00 83.81 200 ILE A CA 1
ATOM 1583 C C . ILE A 1 200 ? -12.145 1.748 29.714 1.00 83.81 200 ILE A C 1
ATOM 1585 O O . ILE A 1 200 ? -11.397 2.621 30.161 1.00 83.81 200 ILE A O 1
ATOM 1589 N N . ASN A 1 201 ? -11.697 0.596 29.213 1.00 85.44 201 ASN A N 1
ATOM 1590 C CA . ASN A 1 201 ? -10.283 0.235 29.167 1.00 85.44 201 ASN A CA 1
ATOM 1591 C C . ASN A 1 201 ? -9.488 1.171 28.252 1.00 85.44 201 ASN A C 1
ATOM 1593 O O . ASN A 1 201 ? -8.444 1.667 28.658 1.00 85.44 201 ASN A O 1
ATOM 1597 N N . TYR A 1 202 ? -10.012 1.514 27.071 1.00 85.12 202 TYR A N 1
ATOM 1598 C CA . TYR A 1 202 ? -9.360 2.449 26.150 1.00 85.12 202 TYR A CA 1
ATOM 1599 C C . TYR A 1 202 ? -9.228 3.868 26.732 1.00 85.12 202 TYR A C 1
ATOM 1601 O O . TYR A 1 202 ? -8.189 4.519 26.598 1.00 85.12 202 TYR A O 1
ATOM 1609 N N . ILE A 1 203 ? -10.257 4.363 27.427 1.00 85.75 203 ILE A N 1
ATOM 1610 C CA . ILE A 1 203 ? -10.208 5.687 28.067 1.00 85.75 203 ILE A CA 1
ATOM 1611 C C . ILE A 1 203 ? -9.153 5.707 29.181 1.00 85.75 203 ILE A C 1
ATOM 1613 O O . ILE A 1 203 ? -8.339 6.639 29.242 1.00 85.75 203 ILE A O 1
ATOM 1617 N N . ASN A 1 204 ? -9.136 4.660 30.010 1.00 87.25 204 ASN A N 1
ATOM 1618 C CA . ASN A 1 204 ? -8.223 4.501 31.145 1.00 87.25 204 ASN A CA 1
ATOM 1619 C C . ASN A 1 204 ? -6.863 3.890 30.771 1.00 87.25 204 ASN A C 1
ATOM 1621 O O . ASN A 1 204 ? -6.049 3.640 31.661 1.00 87.25 204 ASN A O 1
ATOM 1625 N N . ALA A 1 205 ? -6.616 3.681 29.478 1.00 88.25 205 ALA A N 1
ATOM 1626 C CA . ALA A 1 205 ? -5.385 3.124 28.944 1.00 88.25 205 ALA A CA 1
ATOM 1627 C C . ALA A 1 205 ? -4.151 3.882 29.440 1.00 88.25 205 ALA A C 1
ATOM 1629 O O . ALA A 1 205 ? -4.176 5.114 29.607 1.00 88.25 205 ALA A O 1
ATOM 1630 N N . SER A 1 206 ? -3.055 3.149 29.636 1.00 89.38 206 SER A N 1
ATOM 1631 C CA . SER A 1 206 ? -1.798 3.716 30.107 1.00 89.38 206 SER A CA 1
ATOM 1632 C C . SER A 1 206 ? -1.263 4.760 29.126 1.00 89.38 206 SER A C 1
ATOM 1634 O O . SER A 1 206 ? -1.513 4.733 27.915 1.00 89.38 206 SER A O 1
ATOM 1636 N N . GLY A 1 207 ? -0.466 5.695 29.651 1.00 89.62 207 GLY A N 1
ATOM 1637 C CA . GLY A 1 207 ? 0.255 6.649 28.808 1.00 89.62 207 GLY A CA 1
ATOM 1638 C C . GLY A 1 207 ? 1.161 5.953 27.785 1.00 89.62 207 GLY A C 1
ATOM 1639 O O . GLY A 1 207 ? 1.282 6.436 26.663 1.00 89.62 207 GLY A O 1
ATOM 1640 N N . GLU A 1 208 ? 1.723 4.790 28.136 1.00 90.25 208 GLU A N 1
ATOM 1641 C CA . GLU A 1 208 ? 2.605 4.017 27.257 1.00 90.25 208 GLU A CA 1
ATOM 1642 C C . GLU A 1 208 ? 1.857 3.405 26.062 1.00 90.25 208 GLU A C 1
ATOM 1644 O O . GLU A 1 208 ? 2.372 3.430 24.937 1.00 90.25 208 GLU A O 1
ATOM 1649 N N . PHE A 1 209 ? 0.633 2.903 26.270 1.00 92.31 209 PHE A N 1
ATOM 1650 C CA . PHE A 1 209 ? -0.223 2.438 25.177 1.00 92.31 209 PHE A CA 1
ATOM 1651 C C . PHE A 1 209 ? -0.575 3.582 24.228 1.00 92.31 209 PHE A C 1
ATOM 1653 O O . PHE A 1 209 ? -0.334 3.478 23.024 1.00 92.31 209 PHE A O 1
ATOM 1660 N N . LYS A 1 210 ? -1.060 4.711 24.763 1.00 90.88 210 LYS A N 1
ATOM 1661 C CA . LYS A 1 210 ? -1.439 5.882 23.951 1.00 90.88 210 LYS A CA 1
ATOM 1662 C C . LYS A 1 210 ? -0.252 6.448 23.167 1.00 90.88 210 LYS A C 1
ATOM 1664 O O . LYS A 1 210 ? -0.404 6.831 22.008 1.00 90.88 210 LYS A O 1
ATOM 1669 N N . GLU A 1 211 ? 0.939 6.470 23.765 1.00 93.12 211 GLU A N 1
ATOM 1670 C CA . GLU A 1 211 ? 2.168 6.883 23.081 1.00 93.12 211 GLU A CA 1
ATOM 1671 C C . GLU A 1 211 ? 2.564 5.901 21.970 1.00 93.12 211 GLU A C 1
ATOM 1673 O O . GLU A 1 211 ? 2.908 6.318 20.862 1.00 93.12 211 GLU A O 1
ATOM 1678 N N . SER A 1 212 ? 2.480 4.596 22.229 1.00 92.19 212 SER A N 1
ATOM 1679 C CA . SER A 1 212 ? 2.799 3.567 21.234 1.00 92.19 212 SER A CA 1
ATOM 1680 C C . SER A 1 212 ? 1.820 3.594 20.056 1.00 92.19 212 SER A C 1
ATOM 1682 O O . SER A 1 212 ? 2.254 3.514 18.906 1.00 92.19 212 SER A O 1
ATOM 1684 N N . LEU A 1 213 ? 0.527 3.799 20.322 1.00 91.88 213 LEU A N 1
ATOM 1685 C CA . LEU A 1 213 ? -0.503 3.966 19.296 1.00 91.88 213 LEU A CA 1
ATOM 1686 C C . LEU A 1 213 ? -0.244 5.214 18.442 1.00 91.88 213 LEU A C 1
ATOM 1688 O O . LEU A 1 213 ? -0.253 5.141 17.215 1.00 91.88 213 LEU A O 1
ATOM 1692 N N . LYS A 1 214 ? 0.100 6.341 19.076 1.00 93.06 214 LYS A N 1
ATOM 1693 C CA . LYS A 1 214 ? 0.476 7.572 18.368 1.00 93.06 214 LYS A CA 1
ATOM 1694 C C . LYS A 1 214 ? 1.702 7.371 17.470 1.00 93.06 214 LYS A C 1
ATOM 1696 O O . LYS A 1 214 ? 1.712 7.840 16.334 1.00 93.06 214 LYS A O 1
ATOM 1701 N N . ASN A 1 215 ? 2.725 6.669 17.960 1.00 93.81 215 ASN A N 1
ATOM 1702 C CA . ASN A 1 215 ? 3.924 6.359 17.179 1.00 93.81 215 ASN A CA 1
ATOM 1703 C C . ASN A 1 215 ? 3.608 5.477 15.962 1.00 93.81 215 ASN A C 1
ATOM 1705 O O . ASN A 1 215 ? 4.183 5.687 14.891 1.00 93.81 215 ASN A O 1
ATOM 1709 N N . LEU A 1 216 ? 2.694 4.514 16.112 1.00 93.00 216 LEU A N 1
ATOM 1710 C CA . LEU A 1 216 ? 2.206 3.687 15.010 1.00 93.00 216 LEU A CA 1
ATOM 1711 C C . LEU A 1 216 ? 1.463 4.535 13.967 1.00 93.00 216 LEU A C 1
ATOM 1713 O O . LEU A 1 216 ? 1.790 4.473 12.781 1.00 93.00 216 LEU A O 1
ATOM 1717 N N . ASP A 1 217 ? 0.526 5.374 14.407 1.00 90.62 217 ASP A N 1
ATOM 1718 C CA . ASP A 1 217 ? -0.262 6.245 13.530 1.00 90.62 217 ASP A CA 1
ATOM 1719 C C . ASP A 1 217 ? 0.600 7.249 12.754 1.00 90.62 217 ASP A C 1
ATOM 1721 O O . ASP A 1 217 ? 0.346 7.513 11.580 1.00 90.62 217 ASP A O 1
ATOM 1725 N N . GLU A 1 218 ? 1.652 7.787 13.375 1.00 93.12 218 GLU A N 1
ATOM 1726 C CA . GLU A 1 218 ? 2.592 8.692 12.706 1.00 93.12 218 GLU A CA 1
ATOM 1727 C C . GLU A 1 218 ? 3.504 7.951 11.711 1.00 93.12 218 GLU A C 1
ATOM 1729 O O . GLU A 1 218 ? 3.974 8.528 10.722 1.00 93.12 218 GLU A O 1
ATOM 1734 N N . TYR A 1 219 ? 3.773 6.666 11.957 1.00 93.88 219 TYR A N 1
ATOM 1735 C CA . TYR A 1 219 ? 4.628 5.856 11.097 1.00 93.88 219 TYR A CA 1
ATOM 1736 C C . TYR A 1 219 ? 3.893 5.291 9.878 1.00 93.88 219 TYR A C 1
ATOM 1738 O O . TYR A 1 219 ? 4.478 5.255 8.796 1.00 93.88 219 TYR A O 1
ATOM 1746 N N . LYS A 1 220 ? 2.614 4.924 10.006 1.00 91.75 220 LYS A N 1
ATOM 1747 C CA . LYS A 1 220 ? 1.762 4.415 8.914 1.00 91.75 220 LYS A CA 1
ATOM 1748 C C . LYS A 1 220 ? 1.843 5.234 7.604 1.00 91.75 220 LYS A C 1
ATOM 1750 O O . LYS A 1 220 ? 2.121 4.644 6.557 1.00 91.75 220 LYS A O 1
ATOM 1755 N N . PRO A 1 221 ? 1.711 6.577 7.590 1.00 90.19 221 PRO A N 1
ATOM 1756 C CA . PRO A 1 221 ? 1.872 7.353 6.356 1.00 90.19 221 PRO A CA 1
ATOM 1757 C C . PRO A 1 221 ? 3.325 7.390 5.854 1.00 90.19 221 PRO A C 1
ATOM 1759 O O . PRO A 1 221 ? 3.561 7.371 4.644 1.00 90.19 221 PRO A O 1
ATOM 1762 N N . LYS A 1 222 ? 4.316 7.407 6.759 1.00 92.69 222 LYS A N 1
ATOM 1763 C CA . LYS A 1 222 ? 5.743 7.379 6.391 1.00 92.69 222 LYS A CA 1
ATOM 1764 C C . LYS A 1 222 ? 6.101 6.062 5.706 1.00 92.69 222 LYS A C 1
ATOM 1766 O O . LYS A 1 222 ? 6.816 6.083 4.707 1.00 92.69 222 LYS A O 1
ATOM 1771 N N . PHE A 1 223 ? 5.565 4.945 6.199 1.00 93.81 223 PHE A N 1
ATOM 1772 C CA . PHE A 1 223 ? 5.734 3.618 5.615 1.00 93.81 223 PHE A CA 1
ATOM 1773 C C . PHE A 1 223 ? 5.358 3.608 4.128 1.00 93.81 223 PHE A C 1
ATOM 1775 O O . PHE A 1 223 ? 6.164 3.185 3.303 1.00 93.81 223 PHE A O 1
ATOM 1782 N N . GLY A 1 224 ? 4.208 4.181 3.756 1.00 92.69 224 GLY A N 1
ATOM 1783 C CA . GLY A 1 224 ? 3.808 4.255 2.347 1.00 92.69 224 GLY A CA 1
ATOM 1784 C C . GLY A 1 224 ? 4.771 5.053 1.462 1.00 92.69 224 GLY A C 1
ATOM 1785 O O . GLY A 1 224 ? 5.062 4.639 0.341 1.00 92.69 224 GLY A O 1
ATOM 1786 N N . ILE A 1 225 ? 5.333 6.154 1.972 1.00 95.38 225 ILE A N 1
ATOM 1787 C CA . ILE A 1 225 ? 6.339 6.953 1.250 1.00 95.38 225 ILE A CA 1
ATOM 1788 C C . ILE A 1 225 ? 7.643 6.162 1.071 1.00 95.38 225 ILE A C 1
ATOM 1790 O O . ILE A 1 225 ? 8.246 6.203 -0.001 1.00 95.38 225 ILE A O 1
ATOM 1794 N N . LEU A 1 226 ? 8.076 5.421 2.094 1.00 96.38 226 LEU A N 1
ATOM 1795 C CA . LEU A 1 226 ? 9.269 4.570 2.033 1.00 96.38 226 LEU A CA 1
ATOM 1796 C C . LEU A 1 226 ? 9.115 3.458 0.984 1.00 96.38 226 LEU A C 1
ATOM 1798 O O . LEU A 1 226 ? 10.023 3.264 0.175 1.00 96.38 226 LEU A O 1
ATOM 1802 N N . ILE A 1 227 ? 7.954 2.793 0.924 1.00 96.12 227 ILE A N 1
ATOM 1803 C CA . ILE A 1 227 ? 7.674 1.790 -0.117 1.00 96.12 227 ILE A CA 1
ATOM 1804 C C . ILE A 1 227 ? 7.660 2.438 -1.510 1.00 96.12 227 ILE A C 1
ATOM 1806 O O . ILE A 1 227 ? 8.327 1.953 -2.422 1.00 96.12 227 ILE A O 1
ATOM 1810 N N . ALA A 1 228 ? 6.983 3.576 -1.685 1.00 96.44 228 ALA A N 1
ATOM 1811 C CA . ALA A 1 228 ? 6.991 4.293 -2.962 1.00 96.44 228 ALA A CA 1
ATOM 1812 C C . ALA A 1 228 ? 8.414 4.691 -3.406 1.00 96.44 228 ALA A C 1
ATOM 1814 O O . ALA A 1 228 ? 8.771 4.547 -4.575 1.00 96.44 228 ALA A O 1
ATOM 1815 N N . THR A 1 229 ? 9.250 5.128 -2.460 1.00 97.06 229 THR A N 1
ATOM 1816 C CA . THR A 1 229 ? 10.648 5.507 -2.710 1.00 97.06 229 THR A CA 1
ATOM 1817 C C . THR A 1 229 ? 11.490 4.310 -3.141 1.00 97.06 229 THR A C 1
ATOM 1819 O O . THR A 1 229 ? 12.236 4.413 -4.113 1.00 97.06 229 THR A O 1
ATOM 1822 N N . GLY A 1 230 ? 11.359 3.164 -2.465 1.00 96.88 230 GLY A N 1
ATOM 1823 C CA . GLY A 1 230 ? 12.080 1.950 -2.850 1.00 96.88 230 GLY A CA 1
ATOM 1824 C C . GLY A 1 230 ? 11.694 1.469 -4.252 1.00 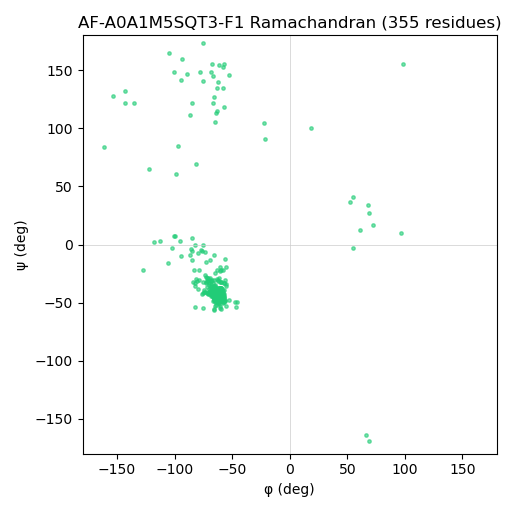96.88 230 GLY A C 1
ATOM 1825 O O . GLY A 1 230 ? 12.571 1.121 -5.039 1.00 96.88 230 GLY A O 1
ATOM 1826 N N . VAL A 1 231 ? 10.407 1.540 -4.614 1.00 96.69 231 VAL A N 1
ATOM 1827 C CA . VAL A 1 231 ? 9.935 1.171 -5.961 1.00 96.69 231 VAL A CA 1
ATOM 1828 C C . VAL A 1 231 ? 10.486 2.119 -7.029 1.00 96.69 231 VAL A C 1
ATOM 1830 O O . VAL A 1 231 ? 10.988 1.658 -8.055 1.00 96.69 231 VAL A O 1
ATOM 1833 N N . ALA A 1 232 ? 10.458 3.432 -6.782 1.00 96.81 232 ALA A N 1
ATOM 1834 C CA . ALA A 1 232 ? 11.040 4.415 -7.694 1.00 96.81 232 ALA A CA 1
ATOM 1835 C C . ALA A 1 232 ? 12.548 4.187 -7.898 1.00 96.81 232 ALA A C 1
ATOM 1837 O O . ALA A 1 232 ? 13.049 4.314 -9.015 1.00 96.81 232 ALA A O 1
ATOM 1838 N N . LEU A 1 233 ? 13.264 3.792 -6.842 1.00 96.44 233 LEU A N 1
ATOM 1839 C CA . LEU A 1 233 ? 14.689 3.479 -6.909 1.00 96.44 233 LEU A CA 1
ATOM 1840 C C . LEU A 1 233 ? 14.967 2.218 -7.745 1.00 96.44 233 LEU A C 1
ATOM 1842 O O . LEU A 1 233 ? 15.908 2.205 -8.539 1.00 96.44 233 LEU A O 1
ATOM 1846 N N . CYS A 1 234 ? 14.119 1.190 -7.640 1.00 96.75 234 CYS A N 1
ATOM 1847 C CA . CYS A 1 234 ? 14.189 0.012 -8.508 1.00 96.75 234 CYS A CA 1
ATOM 1848 C C . CYS A 1 234 ? 13.958 0.373 -9.985 1.00 96.75 234 CYS A C 1
ATOM 1850 O O . CYS A 1 234 ? 14.717 -0.070 -10.844 1.00 96.75 234 CYS A O 1
ATOM 1852 N N . MET A 1 235 ? 12.961 1.214 -10.286 1.00 96.44 235 MET A N 1
ATOM 1853 C CA . MET A 1 235 ? 12.704 1.692 -11.655 1.00 96.44 235 MET A CA 1
ATOM 1854 C C . MET A 1 235 ? 13.872 2.523 -12.199 1.00 96.44 235 MET A C 1
ATOM 1856 O O . MET A 1 235 ? 14.264 2.359 -13.353 1.00 96.44 235 MET A O 1
ATOM 1860 N N . ALA A 1 236 ? 14.472 3.373 -11.360 1.00 95.50 236 ALA A N 1
ATOM 1861 C CA . ALA A 1 236 ? 15.667 4.127 -11.721 1.00 95.50 236 ALA A CA 1
ATOM 1862 C C . ALA A 1 236 ? 16.851 3.205 -12.052 1.00 95.50 236 ALA A C 1
ATOM 1864 O O . ALA A 1 236 ? 17.586 3.493 -12.993 1.00 95.50 236 ALA A O 1
ATOM 1865 N N . GLY A 1 237 ? 17.000 2.082 -11.339 1.00 96.19 237 GLY A N 1
ATOM 1866 C CA . GLY A 1 237 ? 17.996 1.053 -11.652 1.00 96.19 237 GLY A CA 1
ATOM 1867 C C . GLY A 1 237 ? 17.833 0.484 -13.063 1.00 96.19 237 GLY A C 1
ATOM 1868 O O . GLY A 1 237 ? 18.804 0.413 -13.808 1.00 96.19 237 GLY A O 1
ATOM 1869 N N . VAL A 1 238 ? 16.597 0.180 -13.476 1.00 95.06 238 VAL A N 1
ATOM 1870 C CA . VAL A 1 238 ? 16.305 -0.317 -14.835 1.00 95.06 238 VAL A CA 1
ATOM 1871 C C . VAL A 1 238 ? 16.704 0.705 -15.905 1.00 95.06 238 VAL A C 1
ATOM 1873 O O . VAL A 1 238 ? 17.363 0.357 -16.885 1.00 95.06 238 VAL A O 1
ATOM 1876 N N . VAL A 1 239 ? 16.359 1.982 -15.707 1.00 95.38 239 VAL A N 1
ATOM 1877 C CA . VAL A 1 239 ? 16.740 3.059 -16.639 1.00 95.38 239 VAL A CA 1
ATOM 1878 C C . VAL A 1 239 ? 18.261 3.264 -16.660 1.00 95.38 239 VAL A C 1
ATOM 1880 O O . VAL A 1 239 ? 18.842 3.477 -17.725 1.00 95.38 239 VAL A O 1
ATOM 1883 N N . ALA A 1 240 ? 18.921 3.172 -15.502 1.00 94.62 240 ALA A N 1
ATOM 1884 C CA . ALA A 1 240 ? 20.365 3.342 -15.377 1.00 94.62 240 ALA A CA 1
ATOM 1885 C C . ALA A 1 240 ? 21.148 2.240 -16.104 1.00 94.62 240 ALA A C 1
ATOM 1887 O O . ALA A 1 240 ? 22.134 2.547 -16.772 1.00 94.62 240 ALA A O 1
ATOM 1888 N N . THR A 1 241 ? 20.706 0.983 -16.031 1.00 94.44 241 THR A N 1
ATOM 1889 C CA . THR A 1 241 ? 21.325 -0.127 -16.775 1.00 94.44 241 THR A CA 1
ATOM 1890 C C . THR A 1 241 ? 21.305 0.130 -18.272 1.00 94.44 241 THR A C 1
ATOM 1892 O O . THR A 1 241 ? 22.342 0.048 -18.924 1.00 94.44 241 THR A O 1
ATOM 1895 N N . ASN A 1 242 ? 20.158 0.548 -18.801 1.00 92.62 242 ASN A N 1
ATOM 1896 C CA . ASN A 1 242 ? 20.015 0.817 -20.227 1.00 92.62 242 ASN A CA 1
ATOM 1897 C C . ASN A 1 242 ? 20.828 2.052 -20.673 1.00 92.62 242 ASN A C 1
ATOM 1899 O O . ASN A 1 242 ? 21.358 2.110 -21.782 1.00 92.62 242 ASN A O 1
ATOM 1903 N N . TYR A 1 243 ? 21.000 3.036 -19.783 1.00 92.88 243 TYR A N 1
ATOM 1904 C CA . TYR A 1 243 ? 21.925 4.144 -20.018 1.00 92.88 243 TYR A CA 1
ATOM 1905 C C . TYR A 1 243 ? 23.385 3.671 -20.120 1.00 92.88 243 TYR A C 1
ATOM 1907 O O . TYR A 1 243 ? 24.103 4.126 -21.014 1.00 92.88 243 TYR A O 1
ATOM 1915 N N . MET A 1 244 ? 23.828 2.765 -19.239 1.00 92.38 244 MET A N 1
ATOM 1916 C CA . MET A 1 244 ? 25.194 2.219 -19.276 1.00 92.38 244 MET A CA 1
ATOM 1917 C C . MET A 1 244 ? 25.449 1.403 -20.547 1.00 92.38 244 MET A C 1
ATOM 1919 O O . MET A 1 244 ? 26.493 1.590 -21.177 1.00 92.38 244 MET A O 1
ATOM 1923 N N . GLU A 1 245 ? 24.474 0.589 -20.958 1.00 90.00 245 GLU A N 1
ATOM 1924 C CA . GLU A 1 245 ? 24.496 -0.183 -22.208 1.00 90.00 245 GLU A CA 1
ATOM 1925 C C . GLU A 1 245 ? 24.663 0.744 -23.425 1.00 90.00 245 GLU A C 1
ATOM 1927 O O . GLU A 1 245 ? 25.566 0.558 -24.242 1.00 90.00 245 GLU A O 1
ATOM 1932 N N . SER A 1 246 ? 23.907 1.851 -23.482 1.00 89.31 246 SER A N 1
ATOM 1933 C CA . SER A 1 246 ? 23.998 2.834 -24.579 1.00 89.31 246 SER A CA 1
ATOM 1934 C C . SER A 1 246 ? 25.383 3.481 -24.742 1.00 89.31 246 SER A C 1
ATOM 1936 O O . SER A 1 246 ? 25.716 4.027 -25.798 1.00 89.31 246 SER A O 1
ATOM 1938 N N . LYS A 1 247 ? 26.194 3.461 -23.680 1.00 90.94 247 LYS A N 1
ATOM 1939 C CA . LYS A 1 247 ? 27.547 4.022 -23.648 1.00 90.94 247 LYS A CA 1
ATOM 1940 C C . LYS A 1 247 ? 28.637 2.954 -23.764 1.00 90.94 247 LYS A C 1
ATOM 1942 O O . LYS A 1 247 ? 29.808 3.325 -23.831 1.00 90.94 247 LYS A O 1
ATOM 1947 N N . ASN A 1 248 ? 28.263 1.675 -23.820 1.00 89.06 248 ASN A N 1
ATOM 1948 C CA . ASN A 1 248 ? 29.161 0.533 -23.956 1.00 89.06 248 ASN A CA 1
ATOM 1949 C C . ASN A 1 248 ? 30.262 0.498 -22.869 1.00 89.06 248 ASN A C 1
ATOM 1951 O O . ASN A 1 248 ? 31.430 0.238 -23.159 1.00 89.06 248 ASN A O 1
ATOM 1955 N N . LEU A 1 249 ? 29.903 0.817 -21.611 1.00 85.31 249 LEU A N 1
ATOM 1956 C CA . LEU A 1 249 ? 30.836 0.829 -20.464 1.00 85.31 249 LEU A CA 1
ATOM 1957 C C . LEU A 1 249 ? 31.234 -0.579 -19.979 1.00 85.31 249 LEU A C 1
ATOM 1959 O O . LEU A 1 249 ? 32.115 -0.700 -19.125 1.00 85.31 249 LEU A O 1
ATOM 1963 N N . GLY A 1 250 ? 30.611 -1.621 -20.530 1.00 90.88 250 GLY A N 1
ATOM 1964 C CA . GLY A 1 250 ? 30.851 -3.021 -20.203 1.00 90.88 250 GLY A CA 1
ATOM 1965 C C . GLY A 1 250 ? 29.828 -3.599 -19.225 1.00 90.88 250 GLY A C 1
ATOM 1966 O O . GLY A 1 250 ? 29.247 -2.893 -18.399 1.00 90.88 250 GLY A O 1
ATOM 1967 N N . GLU A 1 251 ? 29.673 -4.922 -19.287 1.00 91.56 251 GLU A N 1
ATOM 1968 C CA . GLU A 1 251 ? 28.664 -5.696 -18.545 1.00 91.56 251 GLU A CA 1
ATOM 1969 C C . GLU A 1 251 ? 28.731 -5.477 -17.022 1.00 91.56 251 GLU A C 1
ATOM 1971 O O . GLU A 1 251 ? 27.722 -5.504 -16.319 1.00 91.56 251 GLU A O 1
ATOM 1976 N N . THR A 1 252 ? 29.923 -5.209 -16.478 1.00 92.62 252 THR A N 1
ATOM 1977 C CA . THR A 1 252 ? 30.099 -4.950 -15.043 1.00 92.62 252 THR A CA 1
ATOM 1978 C C . THR A 1 252 ? 29.434 -3.646 -14.602 1.00 92.62 252 THR A C 1
ATOM 1980 O O . THR A 1 252 ? 28.846 -3.597 -13.521 1.00 92.62 252 THR A O 1
ATOM 1983 N N . ALA A 1 253 ? 29.478 -2.596 -15.427 1.00 92.56 253 ALA A N 1
ATOM 1984 C CA . ALA A 1 253 ? 28.838 -1.318 -15.131 1.00 92.56 253 ALA A CA 1
ATOM 1985 C C . ALA A 1 253 ? 27.305 -1.425 -15.194 1.00 92.56 253 ALA A C 1
ATOM 1987 O O . ALA A 1 253 ? 26.613 -0.857 -14.348 1.00 92.56 253 ALA A O 1
ATOM 1988 N N . GLU A 1 254 ? 26.783 -2.199 -16.146 1.00 92.50 254 GLU A N 1
ATOM 1989 C CA . GLU A 1 254 ? 25.352 -2.490 -16.303 1.00 92.50 254 GLU A CA 1
ATOM 1990 C C . GLU A 1 254 ? 24.777 -3.229 -15.089 1.00 92.50 254 GLU A C 1
ATOM 1992 O O . GLU A 1 254 ? 23.741 -2.827 -14.546 1.00 92.50 254 GLU A O 1
ATOM 1997 N N . MET A 1 255 ? 25.489 -4.257 -14.608 1.00 92.19 255 MET A N 1
ATOM 1998 C CA . MET A 1 255 ? 25.121 -4.987 -13.393 1.00 92.19 255 MET A CA 1
ATOM 1999 C C . MET A 1 255 ? 25.112 -4.068 -12.169 1.00 92.19 255 MET A C 1
ATOM 2001 O O . MET A 1 255 ? 24.147 -4.062 -11.405 1.00 92.19 255 MET A O 1
ATOM 2005 N N . ILE A 1 256 ? 26.158 -3.258 -11.983 1.00 94.62 256 ILE A N 1
ATOM 2006 C CA . ILE A 1 256 ? 26.247 -2.319 -10.855 1.00 94.62 256 ILE A CA 1
ATOM 2007 C C . ILE A 1 256 ? 25.086 -1.313 -10.883 1.00 94.62 256 ILE A C 1
ATOM 2009 O O . ILE A 1 256 ? 24.482 -1.050 -9.839 1.00 94.62 256 ILE A O 1
ATOM 2013 N N . ALA A 1 257 ? 24.747 -0.791 -12.066 1.00 94.56 257 ALA A N 1
ATOM 2014 C CA . ALA A 1 257 ? 23.656 0.162 -12.256 1.00 94.56 257 ALA A CA 1
ATOM 2015 C C . ALA A 1 257 ? 22.277 -0.413 -11.890 1.00 94.56 257 ALA A C 1
ATOM 2017 O O . ALA A 1 257 ? 21.440 0.330 -11.379 1.00 94.56 257 ALA A O 1
ATOM 2018 N N . LEU A 1 258 ? 22.061 -1.721 -12.073 1.00 94.88 258 LEU A N 1
ATOM 2019 C CA . LEU A 1 258 ? 20.823 -2.387 -11.664 1.00 94.88 258 LEU A CA 1
ATOM 2020 C C . LEU A 1 258 ? 20.827 -2.744 -10.176 1.00 94.88 258 LEU A C 1
ATOM 2022 O O . LEU A 1 258 ? 19.900 -2.415 -9.433 1.00 94.88 258 LEU A O 1
ATOM 2026 N N . PHE A 1 259 ? 21.863 -3.462 -9.737 1.00 94.94 259 PHE A N 1
ATOM 2027 C CA . PHE A 1 259 ? 21.844 -4.155 -8.453 1.00 94.94 259 PHE A CA 1
ATOM 2028 C C . PHE A 1 259 ? 22.009 -3.213 -7.264 1.00 94.94 259 PHE A C 1
ATOM 2030 O O . PHE A 1 259 ? 21.414 -3.482 -6.223 1.00 94.94 259 PHE A O 1
ATOM 2037 N N . ILE A 1 260 ? 22.755 -2.107 -7.386 1.00 96.62 260 ILE A N 1
ATOM 2038 C CA . ILE A 1 260 ? 22.914 -1.166 -6.265 1.00 96.62 260 ILE A CA 1
ATOM 2039 C C . ILE A 1 260 ? 21.579 -0.483 -5.911 1.00 96.62 260 ILE A C 1
ATOM 2041 O O . ILE A 1 260 ? 21.159 -0.595 -4.755 1.00 96.62 260 ILE A O 1
ATOM 2045 N N . PRO A 1 261 ? 20.867 0.183 -6.844 1.00 96.44 261 PRO A N 1
ATOM 2046 C CA . PRO A 1 261 ? 19.575 0.802 -6.542 1.00 96.44 261 PRO A CA 1
ATOM 2047 C C . PRO A 1 261 ? 18.536 -0.211 -6.054 1.00 96.44 261 PRO A C 1
ATOM 2049 O O . PRO A 1 261 ? 17.804 0.071 -5.106 1.00 96.44 261 PRO A O 1
ATOM 2052 N N . VAL A 1 262 ? 18.510 -1.412 -6.643 1.00 96.50 262 VAL A N 1
ATOM 2053 C CA . VAL A 1 262 ? 17.605 -2.488 -6.215 1.00 96.50 262 VAL A CA 1
ATOM 2054 C C . VAL A 1 262 ? 17.933 -2.960 -4.799 1.00 96.50 262 VAL A C 1
ATOM 2056 O O . VAL A 1 262 ? 17.023 -3.078 -3.984 1.00 96.50 262 VAL A O 1
ATOM 2059 N N . ALA A 1 263 ? 19.207 -3.172 -4.462 1.00 97.00 263 ALA A N 1
ATOM 2060 C CA . ALA A 1 263 ? 19.611 -3.571 -3.114 1.00 97.00 263 ALA A CA 1
ATOM 2061 C C . ALA A 1 263 ? 19.223 -2.516 -2.066 1.00 97.00 263 ALA A C 1
ATOM 2063 O O . ALA A 1 263 ? 18.728 -2.866 -0.994 1.00 97.00 263 ALA A O 1
ATOM 2064 N N . ILE A 1 264 ? 19.382 -1.228 -2.388 1.00 97.56 264 ILE A N 1
ATOM 2065 C CA . ILE A 1 264 ? 18.944 -0.129 -1.518 1.00 97.56 264 ILE A CA 1
ATOM 2066 C C . ILE A 1 264 ? 17.413 -0.123 -1.386 1.00 97.56 264 ILE A C 1
ATOM 2068 O O . ILE A 1 264 ? 16.900 -0.006 -0.273 1.00 97.56 264 ILE A O 1
ATOM 2072 N N . GLY A 1 265 ? 16.675 -0.297 -2.488 1.00 97.06 265 GLY A N 1
ATOM 2073 C CA . GLY A 1 265 ? 15.211 -0.373 -2.478 1.00 97.06 265 GLY A CA 1
ATOM 2074 C C . GLY A 1 265 ? 14.698 -1.515 -1.599 1.00 97.06 265 GLY A C 1
ATOM 2075 O O . GLY A 1 265 ? 13.851 -1.304 -0.731 1.00 97.06 265 GLY A O 1
ATOM 2076 N N . VAL A 1 266 ? 15.290 -2.704 -1.734 1.00 96.50 266 VAL A N 1
ATOM 2077 C CA . VAL A 1 266 ? 14.978 -3.874 -0.900 1.00 96.50 266 VAL A CA 1
ATOM 2078 C C . VAL A 1 266 ? 15.320 -3.623 0.569 1.00 96.50 266 VAL A C 1
ATOM 2080 O O . VAL A 1 266 ? 14.519 -3.951 1.444 1.00 96.50 266 VAL A O 1
ATOM 2083 N N . ALA A 1 267 ? 16.459 -2.993 0.868 1.00 96.81 267 ALA A N 1
ATOM 2084 C CA . ALA A 1 267 ? 16.807 -2.628 2.240 1.00 96.81 267 ALA A CA 1
ATOM 2085 C C . ALA A 1 267 ? 15.770 -1.674 2.863 1.00 96.81 267 ALA A C 1
ATOM 2087 O O . ALA A 1 267 ? 15.391 -1.851 4.024 1.00 96.81 267 ALA A O 1
ATOM 2088 N N . ILE A 1 268 ? 15.252 -0.708 2.094 1.00 97.25 268 ILE A N 1
ATOM 2089 C CA . ILE A 1 268 ? 14.164 0.180 2.530 1.00 97.25 268 ILE A CA 1
ATOM 2090 C C . ILE A 1 268 ? 12.888 -0.622 2.810 1.00 97.25 268 ILE A C 1
ATOM 2092 O O . ILE A 1 268 ? 12.272 -0.414 3.856 1.00 97.25 268 ILE A O 1
ATOM 2096 N N . PHE A 1 269 ? 12.506 -1.558 1.935 1.00 93.06 269 PHE A N 1
ATOM 2097 C CA . PHE A 1 269 ? 11.319 -2.398 2.138 1.00 93.06 269 PHE A CA 1
ATOM 2098 C C . PHE A 1 269 ? 11.412 -3.224 3.419 1.00 93.06 269 PHE A C 1
ATOM 2100 O O . PHE A 1 269 ? 10.492 -3.197 4.235 1.00 93.06 269 PHE A O 1
ATOM 2107 N N . ILE A 1 270 ? 12.541 -3.907 3.628 1.00 95.81 270 ILE A N 1
ATOM 2108 C CA . ILE A 1 270 ? 12.753 -4.764 4.798 1.00 95.81 270 ILE A CA 1
ATOM 2109 C C . ILE A 1 270 ? 12.739 -3.927 6.076 1.00 95.81 270 ILE A C 1
ATOM 2111 O O . ILE A 1 270 ? 11.989 -4.221 7.003 1.00 95.81 270 ILE A O 1
ATOM 2115 N N . THR A 1 271 ? 13.540 -2.862 6.131 1.00 95.12 271 THR A N 1
ATOM 2116 C CA . THR A 1 271 ? 13.650 -2.037 7.344 1.00 95.12 271 THR A CA 1
ATOM 2117 C C . THR A 1 271 ? 12.340 -1.336 7.690 1.00 95.12 271 THR A C 1
ATOM 2119 O O . THR A 1 271 ? 11.985 -1.254 8.867 1.00 95.12 271 THR A O 1
ATOM 2122 N N . SER A 1 272 ? 11.589 -0.881 6.686 1.00 94.81 272 SER A N 1
ATOM 2123 C CA . SER A 1 272 ? 10.302 -0.216 6.902 1.00 94.81 272 SER A CA 1
ATOM 2124 C C . SER A 1 272 ? 9.208 -1.199 7.309 1.00 94.81 272 SER A C 1
ATOM 2126 O O . SER A 1 272 ? 8.436 -0.904 8.220 1.00 94.81 272 SER A O 1
ATOM 2128 N N . GLY A 1 273 ? 9.167 -2.378 6.679 1.00 91.81 273 GLY A N 1
ATOM 2129 C CA . GLY A 1 273 ? 8.214 -3.439 7.009 1.00 91.81 273 GLY A CA 1
ATOM 2130 C C . GLY A 1 273 ? 8.428 -3.986 8.417 1.00 91.81 273 GLY A C 1
ATOM 2131 O O . GLY A 1 273 ? 7.481 -4.055 9.196 1.00 91.81 273 GLY A O 1
ATOM 2132 N N . LEU A 1 274 ? 9.680 -4.276 8.786 1.00 93.81 274 LEU A N 1
ATOM 2133 C CA . LEU A 1 274 ? 10.018 -4.715 10.142 1.00 93.81 274 LEU A CA 1
ATOM 2134 C C . LEU A 1 274 ? 9.649 -3.657 11.184 1.00 93.81 274 LEU A C 1
ATOM 2136 O O . LEU A 1 274 ? 9.088 -3.987 12.223 1.00 93.81 274 LEU A O 1
ATOM 2140 N N . ARG A 1 275 ? 9.921 -2.374 10.910 1.00 94.00 275 ARG A N 1
ATOM 2141 C CA . ARG A 1 275 ? 9.572 -1.291 11.836 1.00 94.00 275 ARG A CA 1
ATOM 2142 C C . ARG A 1 275 ? 8.064 -1.142 12.027 1.00 94.00 275 ARG A C 1
ATOM 2144 O O . ARG A 1 275 ? 7.647 -0.909 13.157 1.00 94.00 275 ARG A O 1
ATOM 2151 N N . LEU A 1 276 ? 7.268 -1.271 10.963 1.00 93.12 276 LEU A N 1
ATOM 2152 C CA . LEU A 1 276 ? 5.809 -1.270 11.078 1.00 93.12 276 LEU A CA 1
ATOM 2153 C C . LEU A 1 276 ? 5.340 -2.452 11.937 1.00 93.12 276 LEU A C 1
ATOM 2155 O O . LEU A 1 276 ? 4.644 -2.233 12.924 1.00 93.12 276 LEU A O 1
ATOM 2159 N N . GLY A 1 277 ? 5.822 -3.662 11.636 1.00 90.62 277 GLY A N 1
ATOM 2160 C CA . GLY A 1 277 ? 5.475 -4.872 12.385 1.00 90.62 277 GLY A CA 1
ATOM 2161 C C . GLY A 1 277 ? 5.829 -4.788 13.873 1.00 90.62 277 GLY A C 1
ATOM 2162 O O . GLY A 1 277 ? 5.009 -5.136 14.713 1.00 90.62 277 GLY A O 1
ATOM 2163 N N . PHE A 1 278 ? 7.000 -4.248 14.231 1.00 92.62 278 PHE A N 1
ATOM 2164 C CA . PHE A 1 278 ? 7.373 -4.059 15.639 1.00 92.62 278 PHE A CA 1
ATOM 2165 C C . PHE A 1 278 ? 6.479 -3.054 16.376 1.00 92.62 278 PHE A C 1
ATOM 2167 O O . PHE A 1 278 ? 6.224 -3.222 17.569 1.00 92.62 278 PHE A O 1
ATOM 2174 N N . LEU A 1 279 ? 6.025 -1.993 15.700 1.00 93.38 279 LEU A N 1
ATOM 2175 C CA . LEU A 1 279 ? 5.109 -1.019 16.300 1.00 93.38 279 LEU A CA 1
ATOM 2176 C C . LEU A 1 279 ? 3.719 -1.625 16.506 1.00 93.38 279 LEU A C 1
ATOM 2178 O O . LEU A 1 279 ? 3.136 -1.437 17.571 1.00 93.38 279 LEU A O 1
ATOM 2182 N N . GLU A 1 280 ? 3.219 -2.376 15.524 1.00 91.62 280 GLU A N 1
ATOM 2183 C CA . GLU A 1 280 ? 1.949 -3.102 15.626 1.00 91.62 280 GLU A CA 1
ATOM 2184 C C . GLU A 1 280 ? 1.994 -4.146 16.742 1.00 91.62 280 GLU A C 1
ATOM 2186 O O . GLU A 1 280 ? 1.126 -4.138 17.610 1.00 91.62 280 GLU A O 1
ATOM 2191 N N . GLU A 1 281 ? 3.054 -4.957 16.803 1.00 91.56 281 GLU A N 1
ATOM 2192 C CA . GLU A 1 281 ? 3.257 -5.956 17.857 1.00 91.56 281 GLU A CA 1
ATOM 2193 C C . GLU A 1 281 ? 3.331 -5.309 19.249 1.00 91.56 281 GLU A C 1
ATOM 2195 O O . GLU A 1 281 ? 2.787 -5.835 20.222 1.00 91.56 281 GLU A O 1
ATOM 2200 N N . LYS A 1 282 ? 3.993 -4.149 19.374 1.00 92.75 282 LYS A N 1
ATOM 2201 C CA . LYS A 1 282 ? 4.053 -3.422 20.648 1.00 92.75 282 LYS A CA 1
ATOM 2202 C C . LYS A 1 282 ? 2.666 -2.936 21.077 1.00 92.75 282 LYS A C 1
ATOM 2204 O O . LYS A 1 282 ? 2.314 -3.091 22.245 1.00 92.75 282 LYS A O 1
ATOM 2209 N N . VAL A 1 283 ? 1.894 -2.354 20.157 1.00 92.94 283 VAL A N 1
ATOM 2210 C CA . VAL A 1 283 ? 0.518 -1.899 20.426 1.00 92.94 283 VAL A CA 1
ATOM 2211 C C . VAL A 1 283 ? -0.380 -3.081 20.785 1.00 92.94 283 VAL A C 1
ATOM 2213 O O . VAL A 1 283 ? -1.146 -2.972 21.736 1.00 92.94 283 VAL A O 1
ATOM 2216 N N . GLU A 1 284 ? -0.242 -4.213 20.096 1.00 91.12 284 GLU A N 1
ATOM 2217 C CA . GLU A 1 284 ? -1.008 -5.435 20.360 1.00 91.12 284 GLU A CA 1
ATOM 2218 C C . GLU A 1 284 ? -0.749 -5.979 21.771 1.00 91.12 284 GLU A C 1
ATOM 2220 O O . GLU A 1 284 ? -1.692 -6.203 22.530 1.00 91.12 284 GLU A O 1
ATOM 2225 N N . LYS A 1 285 ? 0.522 -6.105 22.173 1.00 90.81 285 LYS A N 1
ATOM 2226 C CA . LYS A 1 285 ? 0.888 -6.574 23.521 1.00 90.81 285 LYS A CA 1
ATOM 2227 C C . LYS A 1 285 ? 0.381 -5.650 24.624 1.00 90.81 285 LYS A C 1
ATOM 2229 O O . LYS A 1 285 ? -0.075 -6.122 25.660 1.00 90.81 285 LYS A O 1
ATOM 2234 N N . LEU A 1 286 ? 0.477 -4.336 24.422 1.00 90.56 286 LEU A N 1
ATOM 2235 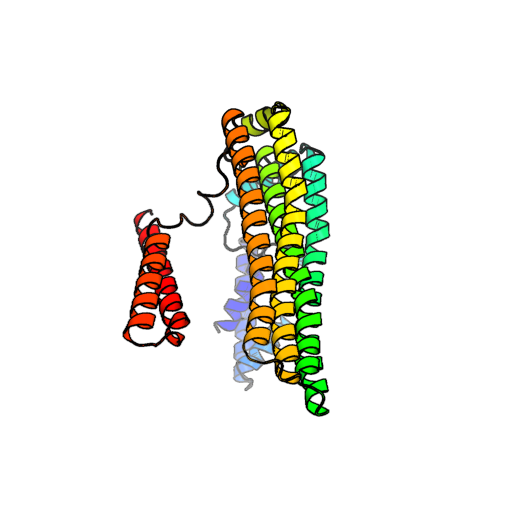C CA . LEU A 1 286 ? -0.016 -3.364 25.398 1.00 90.56 286 LEU A CA 1
ATOM 2236 C C . LEU A 1 286 ? -1.548 -3.375 25.473 1.00 90.56 286 LEU A C 1
ATOM 2238 O O . LEU A 1 286 ? -2.099 -3.343 26.569 1.00 90.56 286 LEU A O 1
ATOM 2242 N N . ALA A 1 287 ? -2.229 -3.502 24.333 1.00 89.50 287 ALA A N 1
ATOM 2243 C CA . ALA A 1 287 ? -3.678 -3.657 24.290 1.00 89.50 287 ALA A CA 1
ATOM 2244 C C . ALA A 1 287 ? -4.153 -4.921 25.015 1.00 89.50 287 ALA A C 1
ATOM 2246 O O . ALA A 1 287 ? -5.183 -4.881 25.684 1.00 89.50 287 ALA A O 1
ATOM 2247 N N . GLU A 1 288 ? -3.416 -6.030 24.907 1.00 88.69 288 GLU A N 1
ATOM 2248 C CA . GLU A 1 288 ? -3.732 -7.280 25.610 1.00 88.69 288 GLU A CA 1
ATOM 2249 C C . GLU A 1 288 ? -3.645 -7.114 27.128 1.00 88.69 288 GLU A C 1
ATOM 2251 O O . GLU A 1 288 ? -4.558 -7.519 27.849 1.00 88.69 288 GLU A O 1
ATOM 2256 N N . ILE A 1 289 ? -2.594 -6.449 27.614 1.00 87.88 289 ILE A N 1
ATOM 2257 C CA . ILE A 1 289 ? -2.415 -6.156 29.044 1.00 87.88 289 ILE A CA 1
ATOM 2258 C C . ILE A 1 289 ? -3.539 -5.253 29.569 1.00 87.88 289 ILE A C 1
ATOM 2260 O O . ILE A 1 289 ? -4.007 -5.433 30.693 1.00 87.88 289 ILE A O 1
ATOM 2264 N N . GLU A 1 290 ? -3.983 -4.292 28.762 1.00 86.06 290 GLU A N 1
ATOM 2265 C CA . GLU A 1 290 ? -5.035 -3.339 29.127 1.00 86.06 290 GLU A CA 1
ATOM 2266 C C . GLU A 1 290 ? -6.456 -3.868 28.887 1.00 86.06 290 GLU A C 1
ATOM 2268 O O . GLU A 1 290 ? -7.427 -3.216 29.268 1.00 86.06 290 GLU A O 1
ATOM 2273 N N . GLY A 1 291 ? -6.602 -5.049 28.280 1.00 83.62 291 GLY A N 1
ATOM 2274 C CA . GLY A 1 291 ? -7.904 -5.630 27.960 1.00 83.62 291 GLY A CA 1
ATOM 2275 C C . GLY A 1 291 ? -8.670 -4.852 26.885 1.00 83.62 291 GLY A C 1
ATOM 2276 O O . GLY A 1 291 ? -9.896 -4.757 26.959 1.00 83.62 291 GLY A O 1
ATOM 2277 N N . ILE A 1 292 ? -7.965 -4.269 25.912 1.00 86.12 292 ILE A N 1
ATOM 2278 C CA . ILE A 1 292 ? -8.539 -3.570 24.754 1.00 86.12 292 ILE A CA 1
ATOM 2279 C C . ILE A 1 292 ? -8.570 -4.552 23.577 1.00 86.12 292 ILE A C 1
ATOM 2281 O O . ILE A 1 292 ? -7.655 -4.609 22.750 1.00 86.12 292 ILE A O 1
ATOM 2285 N N . PHE A 1 293 ? -9.623 -5.366 23.517 1.00 82.25 293 PHE A N 1
ATOM 2286 C CA . PHE A 1 293 ? -9.731 -6.495 22.585 1.00 82.25 293 PHE A CA 1
ATOM 2287 C C . PHE A 1 293 ? -9.591 -6.099 21.107 1.00 82.25 293 PHE A C 1
ATOM 2289 O O . PHE A 1 293 ? -9.008 -6.849 20.325 1.00 82.25 293 PHE A O 1
ATOM 2296 N N . GLU A 1 294 ? -10.052 -4.907 20.733 1.00 84.12 294 GLU A N 1
ATOM 2297 C CA . GLU A 1 294 ? -10.011 -4.365 19.368 1.00 84.12 294 GLU A CA 1
ATOM 2298 C C . GLU A 1 294 ? -8.578 -4.117 18.863 1.00 84.12 294 GLU A C 1
ATOM 2300 O O . GLU A 1 294 ? -8.314 -4.146 17.657 1.00 84.12 294 GLU A O 1
ATOM 2305 N N . TYR A 1 295 ? -7.633 -3.913 19.785 1.00 83.19 295 TYR A N 1
ATOM 2306 C CA . TYR A 1 295 ? -6.206 -3.785 19.486 1.00 83.19 295 TYR A CA 1
ATOM 2307 C C . TYR A 1 295 ? -5.390 -5.031 19.888 1.00 83.19 295 TYR A C 1
ATOM 2309 O O . TYR A 1 295 ? -4.279 -5.185 19.395 1.00 83.19 295 TYR A O 1
ATOM 2317 N N . SER A 1 296 ? -5.929 -5.929 20.725 1.00 72.69 296 SER A N 1
ATOM 2318 C CA . SER A 1 296 ? -5.214 -7.056 21.366 1.00 72.69 296 SER A CA 1
ATOM 2319 C C . SER A 1 296 ? -5.137 -8.359 20.559 1.00 72.69 296 SER A C 1
ATOM 2321 O O . SER A 1 296 ? -4.444 -9.290 20.961 1.00 72.69 296 SER A O 1
ATOM 2323 N N . LYS A 1 297 ? -5.840 -8.488 19.441 1.00 64.44 297 LYS A N 1
ATOM 2324 C CA . LYS A 1 297 ? -5.653 -9.612 18.516 1.00 64.44 297 LYS A CA 1
ATOM 2325 C C . LYS A 1 297 ? -6.243 -9.191 17.191 1.00 64.44 297 LYS A C 1
ATOM 2327 O O . LYS A 1 297 ? -7.422 -9.408 16.904 1.00 64.44 297 LYS A O 1
ATOM 2332 N N . GLY A 1 298 ? -5.428 -8.474 16.426 1.00 46.53 298 GLY A N 1
ATOM 2333 C CA . GLY A 1 298 ? -5.824 -7.938 15.135 1.00 46.53 298 GLY A CA 1
ATOM 2334 C C . GLY A 1 298 ? -6.284 -9.062 14.208 1.00 46.53 298 GLY A C 1
ATOM 2335 O O . GLY A 1 298 ? -5.514 -9.960 13.894 1.00 46.53 298 GLY A O 1
ATOM 2336 N N . ASN A 1 299 ? -7.547 -9.004 13.789 1.00 44.34 299 ASN A N 1
ATOM 2337 C CA . ASN A 1 299 ? -8.091 -9.524 12.528 1.00 44.34 299 ASN A CA 1
ATOM 2338 C C . ASN A 1 299 ? -7.895 -11.005 12.119 1.00 44.34 299 ASN A C 1
ATOM 2340 O O . ASN A 1 299 ? -8.496 -11.405 11.125 1.00 44.34 299 ASN A O 1
ATOM 2344 N N . LYS A 1 300 ? -7.176 -11.857 12.864 1.00 45.12 300 LYS A N 1
ATOM 2345 C CA . LYS A 1 300 ? -6.955 -13.274 12.485 1.00 45.12 300 LYS A CA 1
ATOM 2346 C C . LYS A 1 300 ? -8.213 -14.148 12.478 1.00 45.12 300 LYS A C 1
ATOM 2348 O O . LYS A 1 300 ? -8.169 -15.278 12.009 1.00 45.12 300 LYS A O 1
ATOM 2353 N N . ASP A 1 301 ? -9.326 -13.628 12.980 1.00 42.88 301 ASP A N 1
ATOM 2354 C CA . ASP A 1 301 ? -10.581 -14.366 13.079 1.00 42.88 301 ASP A CA 1
ATOM 2355 C C . ASP A 1 301 ? -11.690 -13.814 12.153 1.00 42.88 301 ASP A C 1
ATOM 2357 O O . ASP A 1 301 ? -12.816 -14.298 12.243 1.00 42.88 301 ASP A O 1
ATOM 2361 N N . ILE A 1 302 ? -11.434 -12.787 11.318 1.00 41.12 302 ILE A N 1
ATOM 2362 C CA . ILE A 1 302 ? -12.438 -12.240 10.364 1.00 41.12 302 ILE A CA 1
ATOM 2363 C C . ILE A 1 302 ? -11.920 -12.159 8.917 1.00 41.12 302 ILE A C 1
ATOM 2365 O O . ILE A 1 302 ? -12.730 -12.216 7.993 1.00 41.12 302 ILE A O 1
ATOM 2369 N N . GLU A 1 303 ? -10.607 -12.124 8.674 1.00 40.53 303 GLU A N 1
ATOM 2370 C CA . GLU A 1 303 ? -10.106 -12.624 7.388 1.00 40.53 303 GLU A CA 1
ATOM 2371 C C . GLU A 1 303 ? -10.375 -14.127 7.362 1.00 40.53 303 GLU A C 1
ATOM 2373 O O . GLU A 1 303 ? -10.005 -14.816 8.313 1.00 40.53 303 GLU A O 1
ATOM 2378 N N . GLU A 1 304 ? -11.129 -14.589 6.353 1.00 46.50 304 GLU A N 1
ATOM 2379 C CA . GLU A 1 304 ? -11.472 -15.991 6.088 1.00 46.50 304 GLU A CA 1
ATOM 2380 C C . GLU A 1 304 ? -10.467 -16.919 6.748 1.00 46.50 304 GLU A C 1
ATOM 2382 O O . GLU A 1 304 ? -9.356 -16.978 6.236 1.00 46.50 304 GLU A O 1
ATOM 2387 N N . LYS A 1 305 ? -10.845 -17.567 7.868 1.00 43.41 305 LYS A N 1
ATOM 2388 C CA . LYS A 1 305 ? -10.055 -18.558 8.622 1.00 43.41 305 LYS A CA 1
ATOM 2389 C C . LYS A 1 305 ? -8.987 -19.137 7.697 1.00 43.41 305 LYS A C 1
ATOM 2391 O O . LYS A 1 305 ? -9.306 -20.048 6.925 1.00 43.41 305 LYS 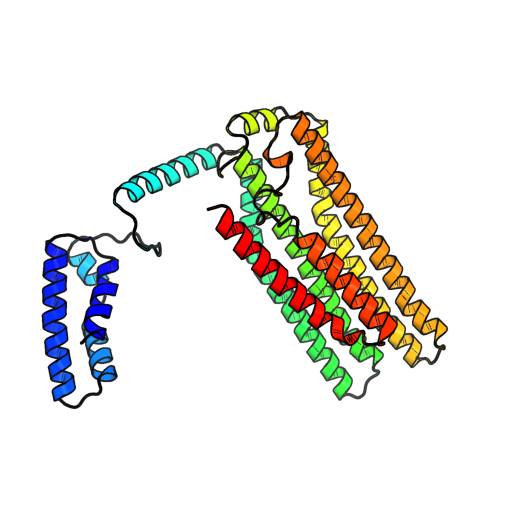A O 1
ATOM 2396 N N . GLU A 1 306 ? -7.791 -18.530 7.668 1.00 49.59 306 GLU A N 1
ATOM 2397 C CA . GLU A 1 306 ? -6.818 -18.921 6.655 1.00 49.59 306 GLU A CA 1
ATOM 2398 C C . GLU A 1 306 ? -6.529 -20.362 6.994 1.00 49.59 306 GLU A C 1
ATOM 2400 O O . GLU A 1 306 ? -6.133 -20.687 8.121 1.00 49.59 306 GLU A O 1
ATOM 2405 N N . SER A 1 307 ? -6.899 -21.255 6.079 1.00 58.34 307 SER A N 1
ATOM 2406 C CA . SER A 1 307 ? -6.780 -22.663 6.376 1.00 58.34 307 SER A CA 1
ATOM 2407 C C . SER A 1 307 ? -5.300 -22.887 6.707 1.00 58.34 307 SER A C 1
ATOM 2409 O O . SER A 1 307 ? -4.441 -22.377 5.984 1.00 58.34 307 SER A O 1
ATOM 2411 N N . PRO A 1 308 ? -4.945 -23.621 7.775 1.00 63.28 308 PRO A N 1
ATOM 2412 C CA . PRO A 1 308 ? -3.538 -23.873 8.110 1.00 63.28 308 PRO A CA 1
ATOM 2413 C C . PRO A 1 308 ? -2.770 -24.539 6.947 1.00 63.28 308 PRO A C 1
ATOM 2415 O O . PRO A 1 308 ? -1.542 -24.597 6.942 1.00 63.28 308 PRO A O 1
ATOM 2418 N N . PHE A 1 309 ? -3.501 -25.013 5.937 1.00 72.62 309 PHE A N 1
ATOM 2419 C CA . PHE A 1 309 ? -3.017 -25.582 4.693 1.00 72.62 309 PHE A CA 1
ATOM 2420 C C . PHE A 1 309 ? -2.562 -24.545 3.657 1.00 72.62 309 PHE A C 1
ATOM 2422 O O . PHE A 1 309 ? -1.741 -24.903 2.817 1.00 72.62 309 PHE A O 1
ATOM 2429 N N . THR A 1 310 ? -3.002 -23.282 3.721 1.00 79.19 310 THR A N 1
ATOM 2430 C CA . THR A 1 310 ? -2.624 -22.234 2.755 1.00 79.19 310 THR A CA 1
ATOM 2431 C C . THR A 1 310 ? -1.101 -22.078 2.705 1.00 79.19 310 THR A C 1
ATOM 2433 O O . THR A 1 310 ? -0.494 -22.210 1.642 1.00 79.19 310 THR A O 1
ATOM 2436 N N . GLY A 1 311 ? -0.441 -21.952 3.863 1.00 79.69 311 GLY A N 1
ATOM 2437 C CA . GLY A 1 311 ? 1.025 -21.887 3.925 1.00 79.69 311 GLY A CA 1
ATOM 2438 C C . GLY A 1 311 ? 1.722 -23.140 3.374 1.00 79.69 311 GLY A C 1
ATOM 2439 O O . GLY A 1 311 ? 2.735 -23.035 2.681 1.00 79.69 311 GLY A O 1
ATOM 2440 N N . ILE A 1 312 ? 1.159 -24.328 3.617 1.00 85.06 312 ILE A N 1
ATOM 2441 C CA . ILE A 1 312 ? 1.717 -25.607 3.148 1.00 85.06 312 ILE A CA 1
ATOM 2442 C C . ILE A 1 312 ? 1.629 -25.709 1.620 1.00 85.06 312 ILE A C 1
ATOM 2444 O O . ILE A 1 312 ? 2.603 -26.102 0.977 1.00 85.06 312 ILE A O 1
ATOM 2448 N N . ILE A 1 313 ? 0.498 -25.318 1.027 1.00 86.50 313 ILE A N 1
ATOM 2449 C CA . ILE A 1 313 ? 0.263 -25.365 -0.423 1.00 86.50 313 ILE A CA 1
ATOM 2450 C C . ILE A 1 313 ? 1.268 -24.472 -1.159 1.00 86.50 313 ILE A C 1
ATOM 2452 O O . ILE A 1 313 ? 1.916 -24.925 -2.104 1.00 86.50 313 ILE A O 1
ATOM 2456 N N . PHE A 1 314 ? 1.462 -23.231 -0.700 1.00 87.94 314 PHE A N 1
ATOM 2457 C CA . PHE A 1 314 ? 2.410 -22.302 -1.326 1.00 87.94 314 PHE A CA 1
ATOM 2458 C C . PHE A 1 314 ? 3.876 -22.694 -1.103 1.00 87.94 314 PHE A C 1
ATOM 2460 O O . PHE A 1 314 ? 4.709 -22.505 -1.996 1.00 87.94 314 PHE A O 1
ATOM 2467 N N . MET A 1 315 ? 4.205 -23.295 0.042 1.00 88.44 315 MET A N 1
ATOM 2468 C CA . MET A 1 315 ? 5.543 -23.838 0.284 1.00 88.44 315 MET A CA 1
ATOM 2469 C C . MET A 1 315 ? 5.844 -25.017 -0.655 1.00 88.44 315 MET A C 1
ATOM 2471 O O . MET A 1 315 ? 6.928 -25.083 -1.237 1.00 88.44 315 MET A O 1
ATOM 2475 N N . LEU A 1 316 ? 4.870 -25.904 -0.877 1.00 89.81 316 LEU A N 1
ATOM 2476 C CA . LEU A 1 316 ? 5.001 -27.041 -1.790 1.00 89.81 316 LEU A CA 1
ATOM 2477 C C . LEU A 1 316 ? 5.081 -26.587 -3.255 1.00 89.81 316 LEU A C 1
ATOM 2479 O O . LEU A 1 316 ? 5.926 -27.071 -4.004 1.00 89.81 316 LEU A O 1
ATOM 2483 N N . ALA A 1 317 ? 4.270 -25.601 -3.644 1.00 89.69 317 ALA A N 1
ATOM 2484 C CA . ALA A 1 317 ? 4.342 -24.959 -4.954 1.00 89.69 317 ALA A CA 1
ATOM 2485 C C . ALA A 1 317 ? 5.726 -24.346 -5.211 1.00 89.69 317 ALA A C 1
ATOM 2487 O O . ALA A 1 317 ? 6.299 -24.536 -6.281 1.00 89.69 317 ALA A O 1
ATOM 2488 N N . THR A 1 318 ? 6.302 -23.683 -4.206 1.00 89.88 318 THR A N 1
ATOM 2489 C CA . THR A 1 318 ? 7.654 -23.111 -4.287 1.00 89.88 318 THR A CA 1
ATOM 2490 C C . THR A 1 318 ? 8.721 -24.200 -4.411 1.00 89.88 318 THR A C 1
ATOM 2492 O O . THR A 1 318 ? 9.626 -24.074 -5.233 1.00 89.88 318 THR A O 1
ATOM 2495 N N . ALA A 1 319 ? 8.602 -25.303 -3.666 1.00 92.06 319 ALA A N 1
ATOM 2496 C CA . ALA A 1 319 ? 9.509 -26.444 -3.792 1.00 92.06 319 ALA A CA 1
ATOM 2497 C C . ALA A 1 319 ? 9.433 -27.103 -5.183 1.00 92.06 319 ALA A C 1
ATOM 2499 O O . ALA A 1 319 ? 10.469 -27.420 -5.768 1.00 92.06 319 ALA A O 1
ATOM 2500 N N . ILE A 1 320 ? 8.226 -27.257 -5.742 1.00 89.88 320 ILE A N 1
ATOM 2501 C CA . ILE A 1 320 ? 8.013 -27.770 -7.105 1.00 89.88 320 ILE A CA 1
ATOM 2502 C C . ILE A 1 320 ? 8.604 -26.806 -8.134 1.00 89.88 320 ILE A C 1
ATOM 2504 O O . ILE A 1 320 ? 9.324 -27.244 -9.026 1.00 89.88 320 ILE A O 1
ATOM 2508 N N . PHE A 1 321 ? 8.349 -25.504 -8.001 1.00 92.06 321 PHE A N 1
ATOM 2509 C CA . PHE A 1 321 ? 8.911 -24.484 -8.882 1.00 92.06 321 PHE A CA 1
ATOM 2510 C C . PHE A 1 321 ? 10.439 -24.510 -8.879 1.00 92.06 321 PHE A C 1
ATOM 2512 O O . PHE A 1 321 ? 11.041 -24.574 -9.948 1.00 92.06 321 PHE A O 1
ATOM 2519 N N . LEU A 1 322 ? 11.069 -24.527 -7.701 1.00 92.12 322 LEU A N 1
ATOM 2520 C CA . LEU A 1 322 ? 12.525 -24.599 -7.594 1.00 92.12 322 LEU A CA 1
ATOM 2521 C C . LEU A 1 322 ? 13.060 -25.913 -8.168 1.00 92.12 322 LEU A C 1
ATOM 2523 O O . LEU A 1 322 ? 14.019 -25.888 -8.932 1.00 92.12 322 LEU A O 1
ATOM 2527 N N . GLY A 1 323 ? 12.426 -27.050 -7.869 1.00 91.00 323 GLY A N 1
ATOM 2528 C CA . GLY A 1 323 ? 12.805 -28.339 -8.446 1.00 91.00 323 GLY A CA 1
ATOM 2529 C C . GLY A 1 323 ? 12.743 -28.324 -9.976 1.00 91.00 323 GLY A C 1
ATOM 2530 O O . GLY A 1 323 ? 13.718 -28.650 -10.647 1.00 91.00 323 GLY A O 1
ATOM 2531 N N . VAL A 1 324 ? 11.630 -27.874 -10.552 1.00 88.44 324 VAL A N 1
ATOM 2532 C CA . VAL A 1 324 ? 11.468 -27.784 -12.011 1.00 88.44 324 VAL A CA 1
ATOM 2533 C C . VAL A 1 324 ? 12.448 -26.777 -12.623 1.00 88.44 324 VAL A C 1
ATOM 2535 O O . VAL A 1 324 ? 13.041 -27.051 -13.667 1.00 88.44 324 VAL A O 1
ATOM 2538 N N . GLY A 1 325 ? 12.676 -25.645 -11.957 1.00 87.88 325 GLY A N 1
ATOM 2539 C CA . GLY A 1 325 ? 13.644 -24.631 -12.371 1.00 87.88 325 GLY A CA 1
ATOM 2540 C C . GLY A 1 325 ? 15.075 -25.170 -12.419 1.00 87.88 325 GLY A C 1
ATOM 2541 O O . GLY A 1 325 ? 15.746 -25.027 -13.439 1.00 87.88 325 GLY A O 1
ATOM 2542 N N . PHE A 1 326 ? 15.526 -25.854 -11.364 1.00 90.25 326 PHE A N 1
ATOM 2543 C CA . PHE A 1 326 ? 16.891 -26.379 -11.274 1.00 90.25 326 PHE A CA 1
ATOM 2544 C C . PHE A 1 326 ? 17.135 -27.617 -12.145 1.00 90.25 326 PHE A C 1
ATOM 2546 O O . PHE A 1 326 ? 18.195 -27.713 -12.760 1.00 90.25 326 PHE A O 1
ATOM 2553 N N . PHE A 1 327 ? 16.187 -28.557 -12.221 1.00 89.12 327 PHE A N 1
ATOM 2554 C CA . PHE A 1 327 ? 16.380 -29.805 -12.972 1.00 89.12 327 PHE A CA 1
ATOM 2555 C C . PHE A 1 327 ? 16.071 -29.673 -14.469 1.00 89.12 327 PHE A C 1
ATOM 2557 O O . PHE A 1 327 ? 16.709 -30.342 -15.278 1.00 89.12 327 PHE A O 1
ATOM 2564 N N . PHE A 1 328 ? 15.114 -28.820 -14.850 1.00 84.06 328 PHE A N 1
ATOM 2565 C CA . PHE A 1 328 ? 14.627 -28.711 -16.232 1.00 84.06 328 PHE A CA 1
ATOM 2566 C C . PHE A 1 328 ? 14.861 -27.331 -16.861 1.00 84.06 328 PHE A C 1
ATOM 2568 O O . PHE A 1 328 ? 14.417 -27.093 -17.985 1.00 84.06 328 PHE A O 1
ATOM 2575 N N . GLY A 1 329 ? 15.501 -26.394 -16.148 1.00 86.69 329 GLY A N 1
ATOM 2576 C CA . GLY A 1 329 ? 15.790 -25.041 -16.645 1.00 86.69 329 GLY A CA 1
ATOM 2577 C C . GLY A 1 329 ? 14.545 -24.217 -16.995 1.00 86.69 329 GLY A C 1
ATOM 2578 O O . GLY A 1 329 ? 14.643 -23.188 -17.660 1.00 86.69 329 GLY A O 1
ATOM 2579 N N . SER A 1 330 ? 13.357 -24.669 -16.587 1.00 85.44 330 SER A N 1
ATOM 2580 C CA . SER A 1 330 ? 12.070 -24.170 -17.081 1.00 85.44 330 SER A CA 1
ATOM 2581 C C . SER A 1 330 ? 11.453 -23.150 -16.127 1.00 85.44 330 SER A C 1
ATOM 2583 O O . SER A 1 330 ? 10.355 -23.325 -15.602 1.00 85.44 330 SER A O 1
ATOM 2585 N N . TRP A 1 331 ? 12.175 -22.052 -15.909 1.00 85.94 331 TRP A N 1
ATOM 2586 C CA . TRP A 1 331 ? 11.781 -20.969 -14.999 1.00 85.94 331 TRP A CA 1
ATOM 2587 C C . TRP A 1 331 ? 10.485 -20.250 -15.418 1.00 85.94 331 TRP A C 1
ATOM 2589 O O . TRP A 1 331 ? 9.792 -19.681 -14.578 1.00 85.94 331 TRP A O 1
ATOM 2599 N N . TYR A 1 332 ? 10.109 -20.329 -16.699 1.00 87.44 332 TYR A N 1
ATOM 2600 C CA . TYR A 1 332 ? 8.896 -19.713 -17.250 1.00 87.44 332 TYR A CA 1
ATOM 2601 C C . TYR A 1 332 ? 7.586 -20.362 -16.767 1.00 87.44 332 TYR A C 1
ATOM 2603 O O . TYR A 1 332 ? 6.519 -19.783 -16.952 1.00 87.44 332 TYR A O 1
ATOM 2611 N N . ILE A 1 333 ? 7.640 -21.549 -16.147 1.00 87.81 333 ILE A N 1
ATOM 2612 C CA . ILE A 1 333 ? 6.453 -22.298 -15.692 1.00 87.81 333 ILE A CA 1
ATOM 2613 C C . ILE A 1 333 ? 5.907 -21.741 -14.359 1.00 87.81 333 ILE A C 1
ATOM 2615 O O . ILE A 1 333 ? 4.810 -22.107 -13.938 1.00 87.81 333 ILE A O 1
ATOM 2619 N N . ALA A 1 334 ? 6.614 -20.802 -13.715 1.00 84.19 334 ALA A N 1
ATOM 2620 C CA . ALA A 1 334 ? 6.213 -20.219 -12.432 1.00 84.19 334 ALA A CA 1
ATOM 2621 C C . ALA A 1 334 ? 4.733 -19.777 -12.378 1.00 84.19 334 ALA A C 1
ATOM 2623 O O . ALA A 1 334 ? 4.035 -20.212 -11.459 1.00 84.19 334 ALA A O 1
ATOM 2624 N N . PRO A 1 335 ? 4.189 -19.017 -13.356 1.00 86.75 335 PRO A N 1
ATOM 2625 C CA . PRO A 1 335 ? 2.794 -18.580 -13.301 1.00 86.75 335 PRO A CA 1
ATOM 2626 C C . PRO A 1 335 ? 1.810 -19.754 -13.279 1.00 86.75 335 PRO A C 1
ATOM 2628 O O . PRO A 1 335 ? 0.820 -19.716 -12.558 1.00 86.75 335 PRO A O 1
ATOM 2631 N N . VAL A 1 336 ? 2.105 -20.828 -14.015 1.00 88.44 336 VAL A N 1
ATOM 2632 C CA . VAL A 1 336 ? 1.249 -22.021 -14.081 1.00 88.44 336 VAL A CA 1
ATOM 2633 C C . VAL A 1 336 ? 1.199 -22.729 -12.726 1.00 88.44 336 VAL A C 1
ATOM 2635 O O . VAL A 1 336 ? 0.121 -23.099 -12.264 1.00 88.44 336 VAL A O 1
ATOM 2638 N N . ILE A 1 337 ? 2.349 -22.876 -12.062 1.00 89.62 337 ILE A N 1
ATOM 2639 C CA . ILE A 1 337 ? 2.455 -23.535 -10.750 1.00 89.62 337 ILE A CA 1
ATOM 2640 C C . ILE A 1 337 ? 1.689 -22.748 -9.686 1.00 89.62 337 ILE A C 1
ATOM 2642 O O . ILE A 1 337 ? 0.927 -23.336 -8.919 1.00 89.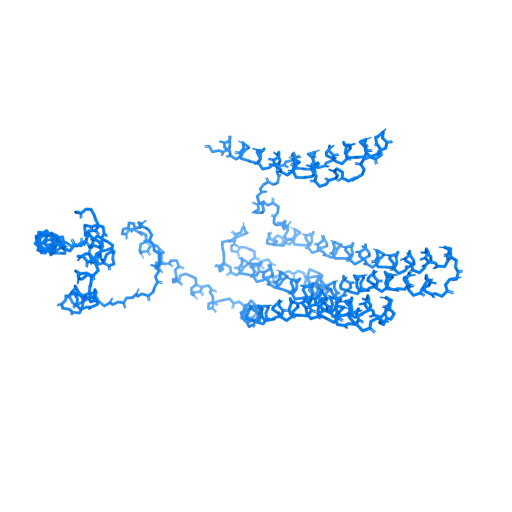62 337 ILE A O 1
ATOM 2646 N N . TYR A 1 338 ? 1.847 -21.423 -9.655 1.00 91.31 338 TYR A N 1
ATOM 2647 C CA . TYR A 1 338 ? 1.176 -20.590 -8.657 1.00 91.31 338 TYR A CA 1
ATOM 2648 C C . TYR A 1 338 ? -0.332 -20.437 -8.919 1.00 91.31 338 TYR A C 1
ATOM 2650 O O . TYR A 1 338 ? -1.101 -20.410 -7.960 1.00 91.31 338 TYR A O 1
ATOM 2658 N N . ILE A 1 339 ? -0.785 -20.434 -10.181 1.00 91.88 339 ILE A N 1
ATOM 2659 C CA . ILE A 1 339 ? -2.223 -20.494 -10.511 1.00 91.88 339 ILE A CA 1
ATOM 2660 C C . ILE A 1 339 ? -2.835 -21.819 -10.032 1.00 91.88 339 ILE A C 1
ATOM 2662 O O . ILE A 1 339 ? -3.911 -21.821 -9.435 1.00 91.88 339 ILE A O 1
ATOM 2666 N N . LEU A 1 340 ? -2.145 -22.946 -10.247 1.00 89.94 340 LEU A N 1
ATOM 2667 C CA . LEU A 1 340 ? -2.584 -24.253 -9.748 1.00 89.94 340 LEU A CA 1
ATOM 2668 C C . LEU A 1 340 ? -2.637 -24.292 -8.218 1.00 89.94 340 LEU A C 1
ATOM 2670 O O . LEU A 1 340 ? -3.625 -24.758 -7.655 1.00 89.94 340 LEU A O 1
ATOM 2674 N N . ALA A 1 341 ? -1.610 -23.771 -7.545 1.00 88.81 341 ALA A N 1
ATOM 2675 C CA . ALA A 1 341 ? -1.568 -23.678 -6.088 1.00 88.81 341 ALA A CA 1
ATOM 2676 C C . ALA A 1 341 ? -2.747 -22.864 -5.535 1.00 88.81 341 ALA A C 1
ATOM 2678 O O . ALA A 1 341 ? -3.405 -23.294 -4.591 1.00 88.81 341 ALA A O 1
ATOM 2679 N N . PHE A 1 342 ? -3.064 -21.734 -6.172 1.00 89.31 342 PHE A N 1
ATOM 2680 C CA . PHE A 1 342 ? -4.212 -20.912 -5.804 1.00 89.31 342 PHE A CA 1
ATOM 2681 C C . PHE A 1 342 ? -5.545 -21.650 -5.998 1.00 89.31 342 PHE A C 1
ATOM 2683 O O . PHE A 1 342 ? -6.397 -21.623 -5.115 1.00 89.31 342 PHE A O 1
ATOM 2690 N N . ALA A 1 343 ? -5.725 -22.359 -7.116 1.00 89.25 343 ALA A N 1
ATOM 2691 C CA . ALA A 1 343 ? -6.932 -23.155 -7.347 1.00 89.25 343 ALA A CA 1
ATOM 2692 C C . ALA A 1 343 ? -7.114 -24.258 -6.285 1.00 89.25 343 ALA A C 1
ATOM 2694 O O . ALA A 1 343 ? -8.231 -24.493 -5.816 1.00 89.25 343 ALA A O 1
ATOM 2695 N N . ILE A 1 344 ? -6.016 -24.903 -5.873 1.00 88.50 344 ILE A N 1
ATOM 2696 C CA . ILE A 1 344 ? -6.012 -25.904 -4.798 1.00 88.50 344 ILE A CA 1
ATOM 2697 C C . ILE A 1 344 ? -6.372 -25.260 -3.451 1.00 88.50 344 ILE A C 1
ATOM 2699 O O . ILE A 1 344 ? -7.207 -25.811 -2.736 1.00 88.50 344 ILE A O 1
ATOM 2703 N N . ASP A 1 345 ? -5.813 -24.092 -3.117 1.00 85.81 345 ASP A N 1
ATOM 2704 C CA . ASP A 1 345 ? -6.153 -23.354 -1.887 1.00 85.81 345 ASP A CA 1
ATOM 2705 C C . ASP A 1 345 ? -7.655 -23.043 -1.805 1.00 85.81 345 ASP A C 1
ATOM 2707 O O . ASP A 1 345 ? -8.299 -23.330 -0.795 1.00 85.81 345 ASP A O 1
ATOM 2711 N N . GLN A 1 346 ? -8.241 -22.554 -2.901 1.00 83.75 346 GLN A N 1
ATOM 2712 C CA . GLN A 1 346 ? -9.675 -22.265 -2.973 1.00 83.75 346 GLN A CA 1
ATOM 2713 C C . GLN A 1 346 ? -10.533 -23.527 -2.795 1.00 83.75 346 GLN A C 1
ATOM 2715 O O . GLN A 1 346 ? -11.510 -23.512 -2.045 1.00 83.75 346 GLN A O 1
ATOM 2720 N N . MET A 1 347 ? -10.154 -24.649 -3.419 1.00 85.06 347 MET A N 1
ATOM 2721 C CA . MET A 1 347 ? -10.843 -25.928 -3.203 1.00 85.06 347 MET A CA 1
ATOM 2722 C C . MET A 1 347 ? -10.778 -26.383 -1.742 1.00 85.06 347 MET A C 1
ATOM 2724 O O . MET A 1 347 ? -11.796 -26.802 -1.189 1.00 85.06 347 MET A O 1
ATOM 2728 N N . VAL A 1 348 ? -9.608 -26.285 -1.105 1.00 85.19 348 VAL A N 1
ATOM 2729 C CA . VAL A 1 348 ? -9.425 -26.674 0.301 1.00 85.19 348 VAL A CA 1
ATOM 2730 C C . VAL A 1 348 ? -10.279 -25.802 1.218 1.00 85.19 348 VAL A C 1
ATOM 2732 O O . VAL A 1 348 ? -10.986 -26.339 2.071 1.00 85.19 348 VAL A O 1
ATOM 2735 N N . LYS A 1 349 ? -10.299 -24.482 1.007 1.00 80.88 349 LYS A N 1
ATOM 2736 C CA . LYS A 1 349 ? -11.147 -23.554 1.772 1.00 80.88 349 LYS A CA 1
ATOM 2737 C C . LYS A 1 349 ? -12.631 -23.903 1.655 1.00 80.88 349 LYS A C 1
ATOM 2739 O O . LYS A 1 349 ? -13.314 -23.983 2.674 1.00 80.88 349 LYS A O 1
ATOM 2744 N N . ILE A 1 350 ? -13.121 -24.191 0.447 1.00 80.62 350 ILE A N 1
ATOM 2745 C CA . ILE A 1 350 ? -14.523 -24.588 0.225 1.00 80.62 350 ILE A CA 1
ATOM 2746 C C . ILE A 1 350 ? -14.864 -25.885 0.974 1.00 80.62 350 ILE A C 1
ATOM 2748 O O . ILE A 1 350 ? -15.924 -25.973 1.596 1.00 80.62 350 ILE A O 1
ATOM 2752 N N . ILE A 1 351 ? -13.979 -26.886 0.939 1.00 80.44 351 ILE A N 1
ATOM 2753 C CA . ILE A 1 351 ? -14.190 -28.169 1.627 1.00 80.44 351 ILE A CA 1
ATOM 2754 C C . ILE A 1 351 ? -14.205 -27.972 3.149 1.00 80.44 351 ILE A C 1
ATOM 2756 O O . ILE A 1 351 ? -15.142 -28.412 3.813 1.00 80.44 351 ILE A O 1
ATOM 2760 N N . VAL A 1 352 ? -13.227 -27.245 3.696 1.00 75.19 352 VAL A N 1
ATOM 2761 C CA . VAL A 1 352 ? -13.103 -26.988 5.142 1.00 75.19 352 VAL A CA 1
ATOM 2762 C C . VAL A 1 352 ? -14.272 -26.154 5.683 1.00 75.19 352 VAL A C 1
ATOM 2764 O O . VAL A 1 352 ? -14.726 -26.374 6.808 1.00 75.19 352 VAL A O 1
ATOM 2767 N N . LEU A 1 353 ? -14.796 -25.210 4.896 1.00 65.88 353 LEU A N 1
ATOM 2768 C CA . LEU A 1 353 ? -15.981 -24.427 5.265 1.00 65.88 353 LEU A CA 1
ATOM 2769 C C . LEU A 1 353 ? -17.269 -25.257 5.236 1.00 65.88 353 LEU A C 1
ATOM 2771 O O . LEU A 1 353 ? -18.176 -24.997 6.026 1.00 65.88 353 LEU A O 1
ATOM 2775 N N . LYS A 1 354 ? -17.355 -26.263 4.357 1.00 65.56 354 LYS A N 1
ATOM 2776 C CA . LYS A 1 354 ? -18.508 -27.168 4.271 1.00 65.56 354 LYS A CA 1
ATOM 2777 C C . LYS A 1 354 ? -18.587 -28.144 5.449 1.00 65.56 354 LYS A C 1
ATOM 2779 O O . LYS A 1 354 ? -19.684 -28.543 5.806 1.00 65.56 354 LYS A O 1
ATOM 2784 N N . GLU A 1 355 ? -17.454 -28.508 6.042 1.00 59.81 355 GLU A N 1
ATOM 2785 C CA . GLU A 1 355 ? -17.382 -29.459 7.164 1.00 59.81 355 GLU A CA 1
ATOM 2786 C C . GLU A 1 355 ? -17.609 -28.804 8.543 1.00 59.81 355 GLU A C 1
ATOM 2788 O O . GLU A 1 355 ? -17.856 -29.496 9.524 1.00 59.81 355 GLU A O 1
ATOM 2793 N N . ASN A 1 356 ? -17.576 -27.466 8.618 1.00 50.38 356 ASN A N 1
ATOM 2794 C CA . ASN A 1 356 ? -17.851 -26.684 9.835 1.00 50.38 356 ASN A CA 1
ATOM 2795 C C . ASN A 1 356 ? -19.278 -26.084 9.895 1.00 50.38 356 ASN A C 1
ATOM 2797 O O . ASN A 1 356 ? -19.554 -25.277 10.786 1.00 50.38 356 ASN A O 1
ATOM 2801 N N . ARG A 1 357 ? -20.165 -26.434 8.955 1.00 44.12 357 ARG A N 1
ATOM 2802 C CA . ARG A 1 357 ? -21.614 -26.159 9.000 1.00 44.12 357 ARG A CA 1
ATOM 2803 C C . ARG A 1 357 ? -22.361 -27.453 9.268 1.00 44.12 357 ARG A C 1
ATOM 2805 O O . ARG A 1 357 ? -23.382 -27.374 9.983 1.00 44.12 357 ARG A O 1
#

Organism: NCBI:txid1120995

Sequence (357 aa):
MDKIIVFIDNMFLSLPKTEEMAKLKSRLIENLTDKYEDLIKSGLSEDEAFGRIVSEFGSIEEIKKEYGIVDSESNYSGSESESSNKENKKRRENFKENYINASDEFKNYQRELDEYKPKFGILIAVGVALCIIGVVIMNYIESRNLSETLSLAGLFIPVAIGVAIFITSGLKFSFLEEKVKKLGEIEGIFESRGGENSKINYINASGEFKESLKNLDEYKPKFGILIATGVALCMAGVVATNYMESKNLGETAEMIALFIPVAIGVAIFITSGLRLGFLEEKVEKLAEIEGIFEYSKGNKDIEEKESPFTGIIFMLATAIFLGVGFFFGSWYIAPVIYILAFAIDQMVKIIVLKENR

Mean predicted aligned error: 16.83 Å